Protein AF-A0A7Z9HRQ5-F1 (afdb_monomer)

Nearest PDB structures (foldseek):
  1v4v-assembly1_B  TM=6.391E-01  e=2.282E-03  Thermus thermophilus
  4neq-assembly1_A-2  TM=6.699E-01  e=4.584E-03  Methanocaldococcus jannaschii DSM 2661
  4nes-assembly1_A-2  TM=6.604E-01  e=3.339E-03  Methanocaldococcus jannaschii DSM 2661
  5wc8-assembly1_M  TM=5.030E-01  e=1.374E-03  Mannheimia haemolytica
  8gym-assembly1_t1  TM=5.873E-01  e=2.884E-02  Tetrahymena thermophila SB210

pLDDT: mean 85.56, std 15.31, range [28.72, 96.56]

Sequence (201 aa):
MAQSIGPINNPINIWLSSKILKKVNLITIREELSREFLSNIGIPKENVSLTVCPAFLLPPSLNTNNIYSKWNINTNTPLIGLAIREWVYPNESDSSKANNDFINMITIIVDKISADLDATIIIIPTIPSDINLGEIIIRKSTNQSRVKVIGSLNTPREVVGIYGQLNLLITTNFHPLVFATSQGCSFNNASSNRPKNHRIC

Secondary structure (D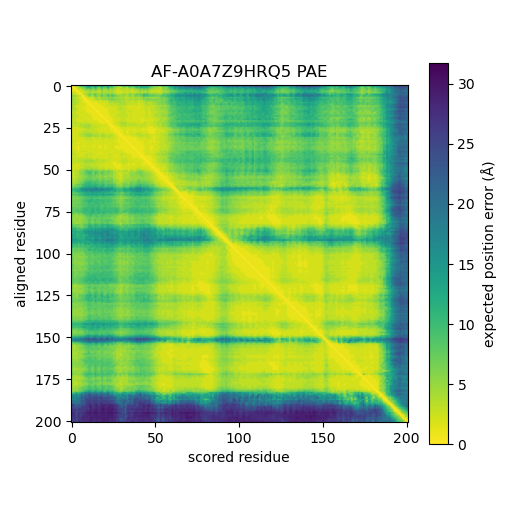SSP, 8-state):
--B-------HHHHHHHHHHHTT-S-EEESSHHHHHHHHHTT--GGGEEE---GGGGPPPPS--HHHHHHTT---SS-EEEEE--PPP-TT-S-HHHHHHHHHHHHHHHHHHHHHHT-PEEEE--SSTHHHHHHHHHHHH-S-TTTEEE--S---HHHHHHHHTT-SEEEESSHHHHHHHHHTT--EEE----S-------

Foldseek 3Di:
DADQDDDDDDPVVLQVCLVVQLPAQAHHHADPVSVVNCVVSPRDVNRYHHDHDCLLVQAADPDLPVQCVVFVADLVFAEEEEEEDQDQDPPDPCSPVVSVVVLVVVLVVVQCCCVVRVAAYEYEYPDQVSQVSQVSSLVVHPCNVRRTYGHDPDDSNSLLNSLLSHQEYEYQDDSSVSSVVSNVHHYDHPPDPDDDDDDDD

Solvent-accessible surface area (backbone atoms only — not comparable to full-atom values): 11548 Å² total; per-residue (Å²): 122,41,38,85,50,74,91,72,86,51,68,67,59,41,53,52,48,34,64,54,57,62,73,47,81,69,43,47,24,48,50,69,68,29,54,51,48,41,48,74,57,66,40,62,64,89,30,51,43,82,44,69,55,66,68,59,74,61,61,54,36,93,73,52,62,68,57,32,62,75,58,72,52,67,78,93,37,53,30,32,38,36,33,58,68,90,74,84,50,90,88,49,96,52,44,68,58,54,48,49,53,51,49,51,52,50,28,54,50,53,40,48,49,30,62,79,58,62,22,26,38,38,29,49,50,89,49,76,69,29,46,61,56,38,52,54,35,37,73,71,30,90,49,44,93,39,45,41,64,52,74,90,84,64,52,72,33,47,49,30,23,52,35,46,65,30,63,34,36,43,34,70,47,69,65,65,51,45,34,17,51,63,51,73,30,52,69,53,76,80,78,64,101,68,95,73,93,74,89,80,132

Mean predicted aligned error: 8.04 Å

Radius of gyration: 19.77 Å; Cα contacts (8 Å, |Δi|>4): 303; chains: 1; bounding box: 46×34×54 Å

Structure (mmCIF, N/CA/C/O backbone):
data_AF-A0A7Z9HRQ5-F1
#
_entry.id   AF-A0A7Z9HRQ5-F1
#
loop_
_atom_site.group_PDB
_atom_site.id
_atom_site.type_symbol
_atom_site.label_atom_id
_atom_site.label_alt_id
_atom_site.label_comp_id
_atom_site.label_asym_id
_atom_site.label_entity_id
_atom_site.label_seq_id
_atom_site.pdbx_PDB_ins_code
_atom_site.Cartn_x
_atom_site.Cartn_y
_atom_site.Cartn_z
_atom_site.occupancy
_atom_site.B_iso_or_equiv
_atom_site.auth_seq_id
_atom_site.auth_comp_id
_atom_site.auth_asym_id
_atom_site.auth_atom_id
_atom_site.pdbx_PDB_model_num
ATOM 1 N N . MET A 1 1 ? -18.629 1.528 8.494 1.00 70.56 1 MET A N 1
ATOM 2 C CA . MET A 1 1 ? -17.465 1.057 7.706 1.00 70.56 1 MET A CA 1
ATOM 3 C C . MET A 1 1 ? -16.490 0.407 8.663 1.00 70.56 1 MET A C 1
ATOM 5 O O . MET A 1 1 ? -16.325 0.932 9.757 1.00 70.56 1 MET A O 1
ATOM 9 N N . ALA A 1 2 ? -15.884 -0.714 8.276 1.00 83.88 2 ALA A N 1
ATOM 10 C CA . ALA A 1 2 ? -14.953 -1.450 9.127 1.00 83.88 2 ALA A CA 1
ATOM 11 C C . ALA A 1 2 ? -13.677 -0.636 9.382 1.00 83.88 2 ALA A C 1
ATOM 13 O O . ALA A 1 2 ? -13.036 -0.207 8.421 1.00 83.88 2 ALA A O 1
ATOM 14 N N . GLN A 1 3 ? -13.322 -0.418 10.647 1.00 85.12 3 GLN A N 1
ATOM 15 C CA . GLN A 1 3 ? -12.160 0.387 11.036 1.00 85.12 3 GLN A CA 1
ATOM 16 C C . GLN A 1 3 ? -11.120 -0.426 11.807 1.00 85.12 3 GLN A C 1
ATOM 18 O O . GLN A 1 3 ? -11.428 -1.471 12.384 1.00 85.12 3 GLN A O 1
ATOM 23 N N . SER A 1 4 ? -9.896 0.099 11.826 1.00 86.06 4 SER A N 1
ATOM 24 C CA . SER A 1 4 ? -8.898 -0.243 12.839 1.00 8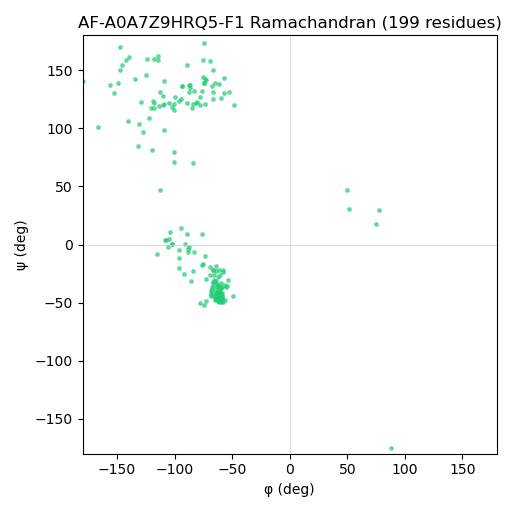6.06 4 SER A CA 1
ATOM 25 C C . SER A 1 4 ? -9.079 0.688 14.037 1.00 86.06 4 SER A C 1
ATOM 27 O O . SER A 1 4 ? -9.195 1.900 13.856 1.00 86.06 4 SER A O 1
ATOM 29 N N . ILE A 1 5 ? -9.134 0.144 15.250 1.00 88.62 5 ILE A N 1
ATOM 30 C CA . ILE A 1 5 ? -9.348 0.885 16.494 1.00 88.62 5 ILE A CA 1
ATOM 31 C C . ILE A 1 5 ? -8.265 0.495 17.499 1.00 88.62 5 ILE A C 1
ATOM 33 O O . ILE A 1 5 ? -8.143 -0.666 17.884 1.00 88.62 5 ILE A O 1
ATOM 37 N N . GLY A 1 6 ? -7.533 1.504 17.974 1.00 83.94 6 GLY A N 1
ATOM 38 C CA . GLY A 1 6 ? -6.458 1.343 18.948 1.00 83.94 6 GLY A CA 1
ATOM 39 C C . GLY A 1 6 ? -5.088 1.038 18.318 1.00 83.94 6 GLY A C 1
ATOM 40 O O . GLY A 1 6 ? -4.949 1.066 17.095 1.00 83.94 6 GLY A O 1
ATOM 41 N N . PRO A 1 7 ? -4.065 0.774 19.151 1.00 80.88 7 PRO A N 1
ATOM 42 C CA . PRO A 1 7 ? -4.103 0.862 20.610 1.00 80.88 7 PRO A CA 1
ATOM 43 C C . PRO A 1 7 ? -4.092 2.320 21.099 1.00 80.88 7 PRO A C 1
ATOM 45 O O . PRO A 1 7 ? -3.370 3.170 20.583 1.00 80.88 7 PRO A O 1
ATOM 48 N N . ILE A 1 8 ? -4.905 2.612 22.116 1.00 88.81 8 ILE A N 1
ATOM 49 C CA . ILE A 1 8 ? -4.853 3.875 22.863 1.00 88.81 8 ILE A CA 1
ATOM 50 C C . ILE A 1 8 ? -4.110 3.594 24.164 1.00 88.81 8 ILE A C 1
ATOM 52 O O . ILE A 1 8 ? -4.565 2.771 24.949 1.00 88.81 8 ILE A O 1
ATOM 56 N N . ASN A 1 9 ? -3.001 4.293 24.404 1.00 87.94 9 ASN A N 1
ATOM 57 C CA . ASN A 1 9 ? -2.148 4.031 25.571 1.00 87.94 9 ASN A CA 1
ATOM 58 C C . ASN A 1 9 ? -2.444 4.957 26.763 1.00 87.94 9 ASN A C 1
ATOM 60 O O . ASN A 1 9 ? -2.088 4.639 27.892 1.00 87.94 9 ASN A O 1
ATOM 64 N N . ASN A 1 10 ? -3.086 6.109 26.536 1.00 93.19 10 ASN A N 1
ATOM 65 C CA . ASN A 1 10 ? -3.380 7.068 27.603 1.00 93.19 10 ASN A CA 1
ATOM 66 C C . ASN A 1 10 ? -4.648 6.646 28.382 1.00 93.19 10 ASN A C 1
ATOM 68 O O . ASN A 1 10 ? -5.719 6.574 27.768 1.00 93.19 10 ASN A O 1
ATOM 72 N N . PRO A 1 11 ? -4.577 6.439 29.714 1.00 92.25 11 PRO A N 1
ATOM 73 C CA . PRO A 1 11 ? -5.715 6.009 30.531 1.00 92.25 11 PRO A CA 1
ATOM 74 C C . PRO A 1 11 ? -6.955 6.908 30.434 1.00 92.25 11 PRO A C 1
ATOM 76 O O . PRO A 1 11 ? -8.079 6.408 30.420 1.00 92.25 11 PRO A O 1
ATOM 79 N N . ILE A 1 12 ? -6.771 8.227 30.313 1.00 95.50 12 ILE A N 1
ATOM 80 C CA . ILE A 1 12 ? -7.879 9.188 30.178 1.00 95.50 12 ILE A CA 1
ATOM 81 C C . ILE A 1 12 ? -8.602 8.962 28.848 1.00 95.50 12 ILE A C 1
ATOM 83 O O . ILE A 1 12 ? -9.832 8.891 28.799 1.00 95.50 12 ILE A O 1
ATOM 87 N N . ASN A 1 13 ? -7.837 8.778 27.771 1.00 94.12 13 ASN A N 1
ATOM 88 C CA . ASN A 1 13 ? -8.389 8.523 26.445 1.00 94.12 13 ASN A CA 1
ATOM 89 C C . ASN A 1 13 ? -9.083 7.160 26.387 1.00 94.12 13 ASN A C 1
ATOM 91 O O . ASN A 1 13 ? -10.123 7.043 25.742 1.00 94.12 13 ASN A O 1
ATOM 95 N N . ILE A 1 14 ? -8.554 6.147 27.081 1.00 94.12 14 ILE A N 1
ATOM 96 C CA . ILE A 1 14 ? -9.204 4.837 27.220 1.00 94.12 14 ILE A CA 1
ATOM 97 C C . ILE A 1 14 ? -10.557 4.990 27.918 1.00 94.12 14 ILE A C 1
ATOM 99 O O . ILE A 1 14 ? -11.568 4.498 27.413 1.00 94.12 14 ILE A O 1
ATOM 103 N N . TRP A 1 15 ? -10.599 5.701 29.047 1.00 94.50 15 TRP A N 1
ATOM 104 C CA . TRP A 1 15 ? -11.832 5.913 29.801 1.00 94.50 15 TRP A CA 1
ATOM 105 C C . TRP A 1 15 ? -12.889 6.653 28.974 1.00 94.50 15 TRP A C 1
ATOM 107 O O . TRP A 1 15 ? -14.038 6.208 28.897 1.00 94.50 15 TRP A O 1
ATOM 117 N N . LEU A 1 16 ? -12.496 7.741 28.304 1.00 94.62 16 LEU A N 1
ATOM 118 C CA . LEU A 1 16 ? -13.395 8.527 27.461 1.00 94.62 16 LEU A CA 1
ATOM 119 C C . LEU A 1 16 ? -13.901 7.706 26.267 1.00 94.62 16 LEU A C 1
ATOM 121 O O . LEU A 1 16 ? -15.105 7.668 26.009 1.00 94.62 16 LEU A O 1
ATOM 125 N N . SER A 1 17 ? -12.999 6.990 25.588 1.00 93.12 17 SER A N 1
ATOM 126 C CA . SER A 1 17 ? -13.349 6.117 24.463 1.00 93.12 17 SER A CA 1
ATOM 127 C C . SER A 1 17 ? -14.317 5.022 24.901 1.00 93.12 17 SER A C 1
ATOM 129 O O . SER A 1 17 ? -15.347 4.837 24.263 1.00 93.12 17 SER A O 1
ATOM 131 N N . SER A 1 18 ? -14.057 4.353 26.030 1.00 94.12 18 SER A N 1
ATOM 132 C CA . SER A 1 18 ? -14.950 3.327 26.588 1.00 94.12 18 SER A CA 1
ATOM 133 C C . SER A 1 18 ? -16.346 3.888 26.880 1.00 94.12 18 SER A C 1
ATOM 135 O O . SER A 1 18 ? -17.349 3.295 26.484 1.00 94.12 18 SER A O 1
ATOM 137 N N . LYS A 1 19 ? -16.435 5.067 27.514 1.00 94.94 19 LYS A N 1
ATOM 138 C CA . LYS A 1 19 ? -17.714 5.729 27.827 1.00 94.94 19 LYS A CA 1
ATOM 139 C C . LYS A 1 19 ? -18.542 6.065 26.588 1.00 94.94 19 LYS A C 1
ATOM 141 O O . LYS A 1 19 ? -19.767 5.963 26.650 1.00 94.94 19 LYS A O 1
ATOM 146 N N . ILE A 1 20 ? -17.900 6.493 25.503 1.00 93.50 20 ILE A N 1
ATOM 147 C CA . ILE A 1 20 ? -18.582 6.854 24.254 1.00 93.50 20 ILE A CA 1
ATOM 148 C C . ILE A 1 20 ? -18.965 5.592 23.479 1.00 93.50 20 ILE A C 1
ATOM 150 O O . ILE A 1 20 ? -20.128 5.425 23.120 1.00 93.50 20 ILE A O 1
ATOM 154 N N . LEU A 1 21 ? -18.019 4.675 23.274 1.00 93.44 21 LEU A N 1
ATOM 155 C CA . LEU A 1 21 ? -18.213 3.471 22.462 1.00 93.44 21 LEU A CA 1
ATOM 156 C C . LEU A 1 21 ? -19.265 2.521 23.052 1.00 93.44 21 LEU A C 1
ATOM 158 O O . LEU A 1 21 ? -20.009 1.906 22.297 1.00 93.44 21 LEU A O 1
ATOM 162 N N . LYS A 1 22 ? -19.415 2.464 24.383 1.00 94.50 22 LYS A N 1
ATOM 163 C CA . LYS A 1 22 ? -20.490 1.697 25.046 1.00 94.50 22 LYS A CA 1
ATOM 164 C C . LYS A 1 22 ? -21.904 2.165 24.692 1.00 94.50 22 LYS A C 1
ATOM 166 O O . LYS A 1 22 ? -22.845 1.403 24.868 1.00 94.50 22 LYS A O 1
ATOM 171 N N . LYS A 1 23 ? -22.069 3.406 24.226 1.00 93.62 23 LYS A N 1
ATOM 172 C CA . LYS A 1 23 ? -23.373 3.962 23.829 1.00 93.62 23 LYS A CA 1
ATOM 173 C C . LYS A 1 23 ? -23.719 3.691 22.366 1.00 93.62 23 LYS A C 1
ATOM 175 O O . LYS A 1 23 ? -24.811 4.039 21.933 1.00 93.62 23 LYS A O 1
ATOM 180 N N . VAL A 1 24 ? -22.790 3.129 21.596 1.00 92.44 24 VAL A N 1
ATOM 181 C CA . VAL A 1 24 ? -22.972 2.867 20.169 1.00 92.44 24 VAL A CA 1
ATOM 182 C C . VAL A 1 24 ? -23.642 1.508 19.984 1.00 92.44 24 VAL A C 1
ATOM 184 O O . VAL A 1 24 ? -23.239 0.528 20.606 1.00 92.44 24 VAL A O 1
ATOM 187 N N . ASN A 1 25 ? -24.646 1.444 19.106 1.00 93.38 25 ASN A N 1
ATOM 188 C CA . ASN A 1 25 ? -25.393 0.213 18.828 1.00 93.38 25 ASN A CA 1
ATOM 189 C C . ASN A 1 25 ? -24.593 -0.819 18.021 1.00 93.38 25 ASN A C 1
ATOM 191 O O . ASN A 1 25 ? -24.844 -2.012 18.139 1.00 93.38 25 ASN A O 1
ATOM 195 N N . LEU A 1 26 ? -23.662 -0.367 17.176 1.00 94.12 26 LEU A N 1
ATOM 196 C CA . LEU A 1 26 ? -22.852 -1.235 16.328 1.00 94.12 26 LEU A CA 1
ATOM 197 C C . LEU A 1 26 ? -21.501 -0.593 16.003 1.00 94.12 26 LEU A C 1
ATOM 199 O O . LEU A 1 26 ? -21.424 0.534 15.515 1.00 94.12 26 LEU A O 1
ATOM 203 N N . ILE A 1 27 ? -20.437 -1.357 16.205 1.00 94.62 27 ILE A N 1
ATOM 204 C CA . ILE A 1 27 ? -19.057 -1.025 15.880 1.00 94.62 27 ILE A CA 1
ATOM 205 C C . ILE A 1 27 ? -18.558 -2.089 14.905 1.00 94.62 27 ILE A C 1
ATOM 207 O O . ILE A 1 27 ? -18.489 -3.271 15.231 1.00 94.62 27 ILE A O 1
ATOM 211 N N . THR A 1 28 ? -18.197 -1.677 13.693 1.00 94.44 28 THR A N 1
ATOM 212 C CA . THR A 1 28 ? -17.622 -2.581 12.687 1.00 94.44 28 THR A CA 1
ATOM 213 C C . THR A 1 28 ? -16.105 -2.436 12.646 1.00 94.44 28 THR A C 1
ATOM 215 O O . THR A 1 28 ? -15.608 -1.326 12.440 1.00 94.44 28 THR A O 1
ATOM 218 N N . ILE A 1 29 ? -15.375 -3.543 12.772 1.00 93.75 29 ILE A N 1
ATOM 219 C CA . ILE A 1 29 ? -13.903 -3.600 12.759 1.00 93.75 29 ILE A CA 1
ATOM 220 C C . ILE A 1 29 ? -13.390 -4.557 11.682 1.00 93.75 29 ILE A C 1
ATOM 222 O O . ILE A 1 29 ? -14.141 -5.422 11.233 1.00 93.75 29 ILE A O 1
ATOM 226 N N . ARG A 1 30 ? -12.126 -4.399 11.267 1.00 90.38 30 ARG A N 1
ATOM 227 C CA . ARG A 1 30 ? -11.531 -5.188 10.167 1.00 90.38 30 ARG A CA 1
ATOM 228 C C . ARG A 1 30 ? -10.383 -6.121 10.543 1.00 90.38 30 ARG A C 1
ATOM 230 O O . ARG A 1 30 ? -9.962 -6.914 9.709 1.00 90.38 30 ARG A O 1
ATOM 237 N N . GLU A 1 31 ? -9.885 -6.046 11.775 1.00 88.31 31 GLU A N 1
ATOM 238 C CA . GLU A 1 31 ? -8.885 -6.990 12.268 1.00 88.31 31 GLU A CA 1
ATOM 239 C C . GLU A 1 31 ? -9.099 -7.371 13.733 1.00 88.31 31 GLU A C 1
ATOM 241 O O . GLU A 1 31 ? -9.722 -6.651 14.515 1.00 88.31 31 GLU A O 1
ATOM 246 N N . GLU A 1 32 ? -8.532 -8.517 14.097 1.00 90.12 32 GLU A N 1
ATOM 247 C CA . GLU A 1 32 ? -8.667 -9.135 15.413 1.00 90.12 32 GLU A CA 1
ATOM 248 C C . GLU A 1 32 ? -8.081 -8.278 16.545 1.00 90.12 32 GLU A C 1
ATOM 250 O O . GLU A 1 32 ? -8.660 -8.193 17.623 1.00 90.12 32 GLU A O 1
ATOM 255 N N . LEU A 1 33 ? -6.988 -7.559 16.278 1.00 90.69 33 LEU A N 1
ATOM 256 C CA . LEU A 1 33 ? -6.347 -6.672 17.257 1.00 90.69 33 LEU A CA 1
ATOM 257 C C . LEU A 1 33 ? -7.293 -5.566 17.744 1.00 90.69 33 LEU A C 1
ATOM 259 O O . LEU A 1 33 ? -7.310 -5.230 18.926 1.00 90.69 33 LEU A O 1
ATOM 263 N N . SER A 1 34 ? -8.128 -5.039 16.846 1.00 92.56 34 SER A N 1
ATOM 264 C CA . SER A 1 34 ? -9.158 -4.065 17.209 1.00 92.56 34 SER A CA 1
ATOM 265 C C . SER A 1 34 ? -10.232 -4.690 18.104 1.00 92.56 34 SER A C 1
ATOM 267 O O . SER A 1 34 ? -10.722 -4.042 19.027 1.00 92.56 34 SER A O 1
ATOM 269 N N . ARG A 1 35 ? -10.584 -5.963 17.870 1.00 93.56 35 ARG A N 1
ATOM 270 C CA . ARG A 1 35 ? -11.542 -6.709 18.703 1.00 93.56 35 ARG A CA 1
ATOM 271 C C . ARG A 1 35 ? -11.000 -6.893 20.113 1.00 93.56 35 ARG A C 1
ATOM 273 O O . ARG A 1 35 ? -11.713 -6.642 21.081 1.00 93.56 35 ARG A O 1
ATOM 280 N N . GLU A 1 36 ? -9.740 -7.301 20.210 1.00 93.12 36 GLU A N 1
ATOM 281 C CA . GLU A 1 36 ? -9.034 -7.478 21.473 1.00 93.12 36 GLU A CA 1
ATOM 282 C C . GLU A 1 36 ? -8.958 -6.158 22.250 1.00 93.12 36 GLU A C 1
ATOM 284 O O . GLU A 1 36 ? -9.350 -6.102 23.414 1.00 93.12 36 GLU A O 1
ATOM 289 N N . PHE A 1 37 ? -8.563 -5.066 21.589 1.00 94.50 37 PHE A N 1
ATOM 290 C CA . PHE A 1 37 ? -8.524 -3.742 22.208 1.00 94.50 37 PHE A CA 1
ATOM 291 C C . PHE A 1 37 ? -9.901 -3.299 22.734 1.00 94.50 37 PHE A C 1
ATOM 293 O O . PHE A 1 37 ? -10.011 -2.866 23.882 1.00 94.50 37 PHE A O 1
ATOM 300 N N . LEU A 1 38 ? -10.965 -3.447 21.937 1.00 94.75 38 LEU A N 1
ATOM 301 C CA . LEU A 1 38 ? -12.331 -3.107 22.356 1.00 94.75 38 LEU A CA 1
ATOM 302 C C . LEU A 1 38 ? -12.801 -3.964 23.542 1.00 94.75 38 LEU A C 1
ATOM 304 O O . LEU A 1 38 ? -13.417 -3.441 24.473 1.00 94.75 38 LEU A O 1
ATOM 308 N N . SER A 1 39 ? -12.465 -5.256 23.544 1.00 94.00 39 SER A N 1
ATOM 309 C CA . SER A 1 39 ? -12.733 -6.151 24.672 1.00 94.00 39 SER A CA 1
ATOM 310 C C . SER A 1 39 ? -12.010 -5.678 25.939 1.00 94.00 39 SER A C 1
ATOM 312 O O . SER A 1 39 ? -12.620 -5.617 27.006 1.00 94.00 39 SER A O 1
ATOM 314 N N . ASN A 1 40 ? -10.743 -5.272 25.825 1.00 93.56 40 ASN A N 1
ATOM 315 C CA . ASN A 1 40 ? -9.925 -4.815 26.954 1.00 93.56 40 ASN A CA 1
ATOM 316 C C . ASN A 1 40 ? -10.441 -3.513 27.585 1.00 93.56 40 ASN A C 1
ATOM 318 O O . ASN A 1 40 ? -10.316 -3.325 28.793 1.00 93.56 40 ASN A O 1
ATOM 322 N N . ILE A 1 41 ? -11.071 -2.629 26.805 1.00 94.06 41 ILE A N 1
ATOM 323 C CA . ILE A 1 41 ? -11.704 -1.404 27.330 1.00 94.06 41 ILE A CA 1
ATOM 324 C C . ILE A 1 41 ? -13.177 -1.621 27.742 1.00 94.06 41 ILE A C 1
ATOM 326 O O . ILE A 1 41 ? -13.891 -0.662 28.065 1.00 94.06 41 ILE A O 1
ATOM 330 N N . GLY A 1 42 ? -13.638 -2.876 27.752 1.00 94.06 42 GLY A N 1
ATOM 331 C CA . GLY A 1 42 ? -14.945 -3.301 28.250 1.00 94.06 42 GLY A CA 1
ATOM 332 C C . GLY A 1 42 ? -16.115 -3.012 27.312 1.00 94.06 42 GLY A C 1
ATOM 333 O O . GLY A 1 42 ? -17.213 -2.743 27.801 1.00 94.06 42 GLY A O 1
ATOM 334 N N . ILE A 1 43 ? -15.898 -2.996 25.993 1.00 95.75 43 ILE A N 1
ATOM 335 C CA . ILE A 1 43 ? -16.995 -2.897 25.021 1.00 95.75 43 ILE A CA 1
ATOM 336 C C . ILE A 1 43 ? -17.697 -4.259 24.901 1.00 95.75 43 ILE A C 1
ATOM 338 O O . ILE A 1 43 ? -17.009 -5.271 24.741 1.00 95.75 43 ILE A O 1
ATOM 342 N N . PRO A 1 44 ? -19.043 -4.311 24.959 1.00 92.56 44 PRO A N 1
ATOM 343 C CA . PRO A 1 44 ? -19.786 -5.557 24.799 1.00 92.56 44 PRO A CA 1
ATOM 344 C C . PRO A 1 44 ? -19.553 -6.189 23.422 1.00 92.56 44 PRO A C 1
ATOM 346 O O . PRO A 1 44 ? -19.527 -5.488 22.408 1.00 92.56 44 PRO A O 1
ATOM 349 N N . LYS A 1 45 ? -19.387 -7.516 23.375 1.00 91.62 45 LYS A N 1
ATOM 350 C CA . LYS A 1 45 ? -19.059 -8.244 22.135 1.00 91.62 45 LYS A CA 1
ATOM 351 C C . LYS A 1 45 ? -20.197 -8.184 21.119 1.00 91.62 45 LYS A C 1
ATOM 353 O O . LYS A 1 45 ? -19.938 -8.129 19.926 1.00 91.62 45 LYS A O 1
ATOM 358 N N . GLU A 1 46 ? -21.435 -8.155 21.593 1.00 92.81 46 GLU A N 1
ATOM 359 C CA . GLU A 1 46 ? -22.655 -8.024 20.799 1.00 92.81 46 GLU A CA 1
ATOM 360 C C . GLU A 1 46 ? -22.711 -6.719 19.991 1.00 92.81 46 GLU A C 1
ATOM 362 O O . GLU A 1 46 ? -23.304 -6.689 18.915 1.00 92.81 46 GLU A O 1
ATOM 367 N N . ASN A 1 47 ? -22.026 -5.668 20.452 1.00 93.44 47 ASN A N 1
ATOM 368 C CA . ASN A 1 47 ? -21.947 -4.393 19.744 1.00 93.44 47 ASN A CA 1
ATOM 369 C C . ASN A 1 47 ? -20.788 -4.364 18.736 1.00 93.44 47 ASN A C 1
ATOM 371 O O . ASN A 1 47 ? -20.609 -3.353 18.062 1.00 93.44 47 ASN A O 1
ATOM 375 N N . VAL A 1 48 ? -19.972 -5.421 18.633 1.00 94.50 48 VAL A N 1
ATOM 376 C CA . VAL A 1 48 ? -18.763 -5.451 17.800 1.00 94.50 48 VAL A CA 1
ATOM 377 C C . VAL A 1 48 ? -18.880 -6.523 16.722 1.00 94.50 48 VAL A C 1
ATOM 379 O O . VAL A 1 48 ? -18.901 -7.718 17.001 1.00 94.50 48 VAL A O 1
ATOM 382 N N . SER A 1 49 ? -18.863 -6.096 15.461 1.00 94.75 49 SER A N 1
ATOM 383 C CA . SER A 1 49 ? -18.850 -6.990 14.304 1.00 94.75 49 SER A CA 1
ATOM 384 C C . SER A 1 49 ? -17.496 -6.939 13.606 1.00 94.75 49 SER A C 1
ATOM 386 O O . SER A 1 49 ? -17.084 -5.891 13.102 1.00 94.75 49 SER A O 1
ATOM 388 N N . LEU A 1 50 ? -16.830 -8.090 13.512 1.00 91.62 50 LEU A N 1
ATOM 389 C CA . LEU A 1 50 ? -15.676 -8.267 12.634 1.00 91.62 50 LEU A CA 1
ATOM 390 C C . LEU A 1 50 ? -16.170 -8.461 11.198 1.00 91.62 50 LEU A C 1
ATOM 392 O O . LEU A 1 50 ? -17.039 -9.291 10.943 1.00 91.62 50 LEU A O 1
ATOM 396 N N . THR A 1 51 ? -15.660 -7.667 10.268 1.00 91.19 51 THR A N 1
ATOM 397 C CA . THR A 1 51 ? -16.043 -7.713 8.855 1.00 91.19 51 THR A CA 1
ATOM 398 C C . THR A 1 51 ? -14.850 -7.356 7.971 1.00 91.19 51 THR A C 1
ATOM 400 O O . THR A 1 51 ? -13.808 -6.924 8.456 1.00 91.19 51 THR A O 1
ATOM 403 N N . VAL A 1 52 ? -14.975 -7.548 6.662 1.00 86.19 52 VAL A N 1
ATOM 404 C CA . VAL A 1 52 ? -13.902 -7.238 5.712 1.00 86.19 52 VAL A CA 1
ATOM 405 C C . VAL A 1 52 ? -13.773 -5.731 5.480 1.00 86.19 52 VAL A C 1
ATOM 407 O O . VAL A 1 52 ? -14.706 -4.951 5.690 1.00 86.19 52 VAL A O 1
ATOM 410 N N . CYS A 1 53 ? -12.600 -5.299 5.014 1.00 85.19 53 CYS A N 1
ATOM 411 C CA . CYS A 1 53 ? -12.396 -3.917 4.593 1.00 85.19 53 CYS A CA 1
ATOM 412 C C . CYS A 1 53 ? -13.368 -3.561 3.442 1.00 85.19 53 CYS A C 1
ATOM 414 O O . CYS A 1 53 ? -13.337 -4.234 2.413 1.00 85.19 53 CYS A O 1
ATOM 416 N N . PRO A 1 54 ? -14.179 -2.487 3.534 1.00 85.50 54 PRO A N 1
ATOM 417 C CA . PRO A 1 54 ? -15.102 -2.098 2.460 1.00 85.50 54 PRO A CA 1
ATOM 418 C C . PRO A 1 54 ? -14.415 -1.828 1.116 1.00 85.50 54 PRO A C 1
ATOM 420 O O . PRO A 1 54 ? -15.052 -1.916 0.071 1.00 85.50 54 PRO A O 1
ATOM 423 N N . ALA A 1 55 ? -13.111 -1.533 1.134 1.00 86.25 55 ALA A N 1
ATOM 424 C CA . ALA A 1 55 ? -12.293 -1.369 -0.062 1.00 86.25 55 ALA A CA 1
ATOM 425 C C . ALA A 1 55 ? -12.277 -2.611 -0.975 1.00 86.25 55 ALA A C 1
ATOM 427 O O . ALA A 1 55 ? -12.066 -2.455 -2.174 1.00 86.25 55 ALA A O 1
ATOM 428 N N . PHE A 1 56 ? -12.556 -3.813 -0.450 1.00 86.19 56 PHE A N 1
ATOM 429 C CA . PHE A 1 56 ? -12.717 -5.025 -1.265 1.00 86.19 56 PHE A CA 1
ATOM 430 C C . PHE A 1 56 ? -13.912 -4.952 -2.228 1.00 86.19 56 PHE A C 1
ATOM 432 O O . PHE A 1 56 ? -13.919 -5.654 -3.231 1.00 86.19 56 PHE A O 1
ATOM 439 N N . LEU A 1 57 ? -14.907 -4.104 -1.945 1.00 88.38 57 LEU A N 1
ATOM 440 C CA . LEU A 1 57 ? -16.113 -3.952 -2.764 1.00 88.38 57 LEU A CA 1
ATOM 441 C C . LEU A 1 57 ? -15.974 -2.871 -3.847 1.00 88.38 57 LEU A C 1
ATOM 443 O O . LEU A 1 57 ? -16.937 -2.597 -4.563 1.00 88.38 57 LEU A O 1
ATOM 447 N N . LEU A 1 58 ? -14.818 -2.208 -3.949 1.00 88.50 58 LEU A N 1
ATOM 448 C CA . LEU A 1 58 ? -14.615 -1.163 -4.948 1.00 88.50 58 LEU A CA 1
ATOM 449 C C . LEU A 1 58 ? -14.446 -1.782 -6.341 1.00 88.50 58 LEU A C 1
ATOM 451 O O . LEU A 1 58 ? -13.507 -2.553 -6.543 1.00 88.50 58 LEU A O 1
ATOM 455 N N . PRO A 1 59 ? -15.305 -1.430 -7.316 1.00 88.12 59 PRO A N 1
ATOM 456 C CA . PRO A 1 59 ? -15.157 -1.940 -8.668 1.00 88.12 59 PRO A CA 1
ATOM 457 C C . PRO A 1 59 ? -13.963 -1.268 -9.367 1.00 88.12 59 PRO A C 1
ATOM 459 O O . PRO A 1 59 ? -13.775 -0.052 -9.208 1.00 88.12 59 PRO A O 1
ATOM 462 N N . PRO A 1 60 ? -13.185 -2.013 -10.170 1.00 89.38 60 PRO A N 1
ATOM 463 C CA . PRO A 1 60 ? -12.152 -1.424 -11.010 1.00 89.38 60 PRO A CA 1
ATOM 464 C C . PRO A 1 60 ? -12.774 -0.542 -12.097 1.00 89.38 60 PRO A C 1
ATOM 466 O O . PRO A 1 60 ? -13.878 -0.794 -12.586 1.00 89.38 60 PRO A O 1
ATOM 469 N N . SER A 1 61 ? -12.041 0.485 -12.522 1.00 87.25 61 SER A N 1
ATOM 470 C CA . SER A 1 61 ? -12.286 1.099 -13.826 1.00 87.25 61 SER A CA 1
ATOM 471 C C . SER A 1 61 ? -11.936 0.094 -14.921 1.00 87.25 61 SER A C 1
ATOM 473 O O . SER A 1 61 ? -10.851 -0.483 -14.901 1.00 87.25 61 SER A O 1
ATOM 475 N N . LEU A 1 62 ? -12.835 -0.086 -15.891 1.00 76.44 62 LEU A N 1
ATOM 476 C CA . LEU A 1 62 ? -12.626 -0.991 -17.027 1.00 76.44 62 LEU A CA 1
ATOM 477 C C . LEU A 1 62 ? -11.664 -0.423 -18.081 1.00 76.44 62 LEU A C 1
ATOM 479 O O . LEU A 1 62 ? -11.185 -1.168 -18.928 1.00 76.44 62 LEU A O 1
ATOM 483 N N . ASN A 1 63 ? -11.394 0.886 -18.057 1.00 80.75 63 ASN A N 1
ATOM 484 C CA . ASN A 1 63 ? -10.519 1.535 -19.027 1.00 80.75 63 ASN A CA 1
ATOM 485 C C . ASN A 1 63 ? -9.436 2.352 -18.315 1.00 80.75 63 ASN A C 1
ATOM 487 O O . ASN A 1 63 ? -9.657 3.494 -17.911 1.00 80.75 63 ASN A O 1
ATOM 491 N N . THR A 1 64 ? -8.256 1.752 -18.172 1.00 82.25 64 THR A N 1
ATOM 492 C CA . THR A 1 64 ? -7.043 2.390 -17.639 1.00 82.25 64 THR A CA 1
ATOM 493 C C . THR A 1 64 ? -6.115 2.911 -18.741 1.00 82.25 64 THR A C 1
ATOM 495 O O . THR A 1 64 ? -5.153 3.618 -18.442 1.00 82.25 64 THR A O 1
ATOM 498 N N . ASN A 1 65 ? -6.424 2.664 -20.020 1.00 84.62 65 ASN A N 1
ATOM 499 C CA . ASN A 1 65 ? -5.568 3.040 -21.153 1.00 84.62 65 ASN A CA 1
ATOM 500 C C . ASN A 1 65 ? -5.342 4.551 -21.244 1.00 84.62 65 ASN A C 1
ATOM 502 O O . ASN A 1 65 ? -4.239 4.994 -21.567 1.00 84.62 65 ASN A O 1
ATOM 506 N N . ASN A 1 66 ? -6.355 5.351 -20.900 1.00 86.44 66 ASN A N 1
ATOM 507 C CA . ASN A 1 66 ? -6.225 6.808 -20.846 1.00 86.44 66 ASN A CA 1
ATOM 508 C C . ASN A 1 66 ? -5.186 7.248 -19.804 1.00 86.44 66 ASN A C 1
ATOM 510 O O . ASN A 1 66 ? -4.455 8.209 -20.031 1.00 86.44 66 ASN A O 1
ATOM 514 N N . ILE A 1 67 ? -5.086 6.532 -18.681 1.00 88.31 67 ILE A N 1
ATOM 515 C CA . ILE A 1 67 ? -4.124 6.822 -17.614 1.00 88.31 67 ILE A CA 1
ATOM 516 C C . ILE A 1 67 ? -2.721 6.442 -18.076 1.00 88.31 67 ILE A C 1
ATOM 518 O O . ILE A 1 67 ? -1.803 7.253 -17.968 1.00 88.31 67 ILE A O 1
ATOM 522 N N . TYR A 1 68 ? -2.555 5.242 -18.634 1.00 90.62 68 TYR A N 1
ATOM 523 C CA . TYR A 1 68 ? -1.254 4.794 -19.128 1.00 90.62 68 TYR A CA 1
ATOM 524 C C . TYR A 1 68 ? -0.728 5.688 -20.248 1.00 90.62 68 TYR A C 1
ATOM 526 O O . TYR A 1 68 ? 0.430 6.095 -20.206 1.00 90.62 68 TYR A O 1
ATOM 534 N N . SER A 1 69 ? -1.599 6.093 -21.174 1.00 90.25 69 SER A N 1
ATOM 535 C CA . SER A 1 69 ? -1.253 7.041 -22.237 1.00 90.25 69 SER A CA 1
ATOM 536 C C . SER A 1 69 ? -0.876 8.410 -21.669 1.00 90.25 69 SER A C 1
ATOM 538 O O . SER A 1 69 ? 0.146 8.973 -22.045 1.00 90.25 69 SER A O 1
ATOM 540 N N . LYS A 1 70 ? -1.650 8.931 -20.704 1.00 90.56 70 LYS A N 1
ATOM 541 C CA . LYS A 1 70 ? -1.381 10.224 -20.050 1.00 90.56 70 LYS A CA 1
ATOM 542 C C . LYS A 1 70 ? -0.013 10.272 -19.366 1.00 90.56 70 LYS A C 1
ATOM 544 O O . LYS A 1 70 ? 0.621 11.322 -19.359 1.00 90.56 70 LYS A O 1
ATOM 549 N N . TRP A 1 71 ? 0.425 9.159 -18.781 1.00 90.44 71 TRP A N 1
ATOM 550 C CA . TRP A 1 71 ? 1.680 9.073 -18.027 1.00 90.44 71 TRP A CA 1
ATOM 551 C C . TRP A 1 71 ? 2.813 8.372 -18.791 1.00 90.44 71 TRP A C 1
ATOM 553 O O . TRP A 1 71 ? 3.857 8.091 -18.201 1.00 90.44 71 TRP A O 1
ATOM 563 N N . ASN A 1 72 ? 2.640 8.115 -20.095 1.00 91.38 72 ASN A N 1
ATOM 564 C CA . ASN A 1 72 ? 3.608 7.415 -20.950 1.00 91.38 72 ASN A CA 1
ATOM 565 C C . ASN A 1 72 ? 4.097 6.088 -20.338 1.00 91.38 72 ASN A C 1
ATOM 567 O O . ASN A 1 72 ? 5.299 5.813 -20.276 1.00 91.38 72 ASN A O 1
ATOM 571 N N . ILE A 1 73 ? 3.156 5.286 -19.838 1.00 92.62 73 ILE A N 1
ATOM 572 C CA . ILE A 1 73 ? 3.415 3.969 -19.256 1.00 92.62 73 ILE A CA 1
ATOM 573 C C . ILE A 1 73 ? 3.355 2.930 -20.371 1.00 92.62 73 ILE A C 1
ATOM 575 O O . ILE A 1 73 ? 2.335 2.791 -21.043 1.00 92.62 73 ILE A O 1
ATOM 579 N N . ASN A 1 74 ? 4.450 2.193 -20.549 1.00 90.31 74 ASN A N 1
ATOM 580 C CA . ASN A 1 74 ? 4.484 1.048 -21.446 1.00 90.31 74 ASN A CA 1
ATOM 581 C C . ASN A 1 74 ? 3.807 -0.152 -20.771 1.00 90.31 74 ASN A C 1
ATOM 583 O O . ASN A 1 74 ? 4.243 -0.588 -19.709 1.00 90.31 74 ASN A O 1
ATOM 587 N N . THR A 1 75 ? 2.749 -0.671 -21.388 1.00 89.81 75 THR A N 1
ATOM 588 C CA . THR A 1 75 ? 1.999 -1.844 -20.910 1.00 89.81 75 THR A CA 1
ATOM 589 C C . THR A 1 75 ? 2.282 -3.109 -21.724 1.00 89.81 75 THR A C 1
ATOM 591 O O . THR A 1 75 ? 1.656 -4.135 -21.484 1.00 89.81 75 THR A O 1
ATOM 594 N N . ASN A 1 76 ? 3.216 -3.058 -22.683 1.00 91.94 76 ASN A N 1
ATOM 595 C CA . ASN A 1 76 ? 3.631 -4.223 -23.479 1.00 91.94 76 ASN A CA 1
ATOM 596 C C . ASN A 1 76 ? 4.692 -5.087 -22.773 1.00 91.94 76 ASN A C 1
ATOM 598 O O . ASN A 1 76 ? 5.074 -6.140 -23.276 1.00 91.94 76 ASN A O 1
ATOM 602 N N . THR A 1 77 ? 5.189 -4.624 -21.631 1.00 93.25 77 THR A N 1
ATOM 603 C CA . THR A 1 77 ? 6.145 -5.301 -20.751 1.00 93.25 77 THR A CA 1
ATOM 604 C C . THR A 1 77 ? 5.465 -5.630 -19.421 1.00 93.25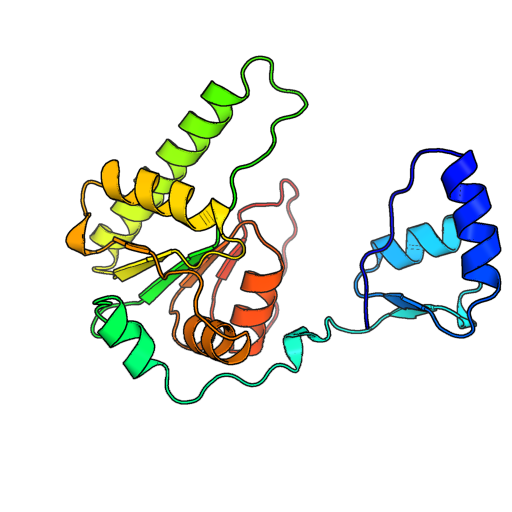 77 THR A C 1
ATOM 606 O O . THR A 1 77 ? 4.436 -5.026 -19.102 1.00 93.25 77 THR A O 1
ATOM 609 N N . PRO A 1 78 ? 6.017 -6.552 -18.609 1.00 94.88 78 PRO A N 1
ATOM 610 C CA . PRO A 1 78 ? 5.484 -6.811 -17.277 1.00 94.88 78 PRO A CA 1
ATOM 611 C C . PRO A 1 78 ? 5.367 -5.516 -16.465 1.00 94.88 78 PRO A C 1
ATOM 613 O O . PRO A 1 78 ? 6.316 -4.732 -16.395 1.00 94.88 78 PRO A O 1
ATOM 616 N N . LEU A 1 79 ? 4.205 -5.289 -15.855 1.00 95.00 79 LEU A N 1
ATOM 617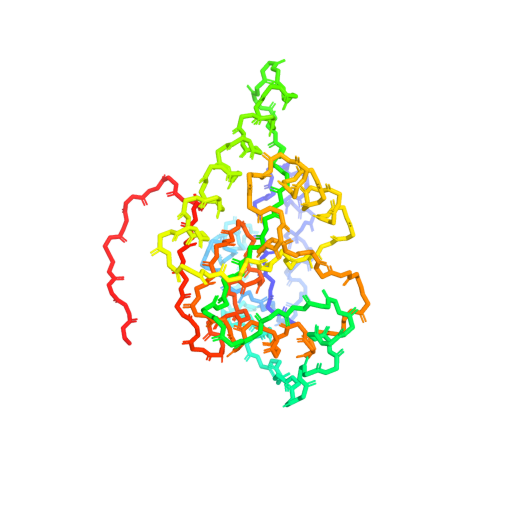 C CA . LEU A 1 79 ? 3.894 -4.076 -15.112 1.00 95.00 79 LEU A CA 1
ATOM 618 C C . LEU A 1 79 ? 4.005 -4.338 -13.610 1.00 95.00 79 LEU A C 1
ATOM 620 O O . LEU A 1 79 ? 3.281 -5.163 -13.050 1.00 95.00 79 LEU A O 1
ATOM 624 N N . ILE A 1 80 ? 4.907 -3.627 -12.941 1.00 95.81 80 ILE A N 1
ATOM 625 C CA . ILE A 1 80 ? 5.187 -3.825 -11.517 1.00 95.81 80 ILE A CA 1
ATOM 626 C C . ILE A 1 80 ? 4.848 -2.554 -10.755 1.00 95.81 80 ILE A C 1
ATOM 628 O O . ILE A 1 80 ? 5.378 -1.480 -11.031 1.00 95.81 80 ILE A O 1
ATOM 632 N N . GLY A 1 81 ? 3.950 -2.681 -9.784 1.00 94.69 81 GLY A N 1
ATOM 633 C CA . GLY A 1 81 ? 3.505 -1.583 -8.944 1.00 94.69 81 GLY A CA 1
ATOM 634 C C . GLY A 1 81 ? 4.416 -1.379 -7.746 1.00 94.69 81 GLY A C 1
ATOM 635 O O . GLY A 1 81 ? 4.783 -2.333 -7.059 1.00 94.69 81 GLY A O 1
ATOM 636 N N . LEU A 1 82 ? 4.716 -0.119 -7.455 1.00 94.81 82 LEU A N 1
ATOM 637 C CA . LEU A 1 82 ? 5.410 0.311 -6.253 1.00 94.81 82 LEU A CA 1
ATOM 638 C C . LEU A 1 82 ? 4.533 1.317 -5.504 1.00 94.81 82 LEU A C 1
ATOM 640 O O . LEU A 1 82 ? 4.354 2.451 -5.940 1.00 94.81 82 LEU A O 1
ATOM 644 N N . ALA A 1 83 ? 3.985 0.906 -4.365 1.00 93.25 83 ALA A N 1
ATOM 645 C CA . ALA A 1 83 ? 3.171 1.765 -3.509 1.00 93.25 83 ALA A CA 1
ATOM 646 C C . ALA A 1 83 ? 3.825 1.872 -2.133 1.00 93.25 83 ALA A C 1
ATOM 648 O O . ALA A 1 83 ? 3.489 1.145 -1.195 1.00 93.25 83 ALA A O 1
ATOM 649 N N . ILE A 1 84 ? 4.814 2.750 -2.037 1.00 90.06 84 ILE A N 1
ATOM 650 C CA . ILE A 1 84 ? 5.655 2.923 -0.854 1.00 90.06 84 ILE A CA 1
ATOM 651 C C . ILE A 1 84 ? 5.441 4.290 -0.232 1.00 90.06 84 ILE A C 1
ATOM 653 O O . ILE A 1 84 ? 5.003 5.234 -0.887 1.00 90.06 84 ILE A O 1
ATOM 657 N N . ARG A 1 85 ? 5.796 4.376 1.042 1.00 84.94 85 ARG A N 1
ATOM 658 C CA . ARG A 1 85 ? 5.729 5.595 1.828 1.00 84.94 85 ARG A CA 1
ATOM 659 C C . ARG A 1 85 ? 7.020 5.758 2.605 1.00 84.94 85 ARG A C 1
ATOM 661 O O . ARG A 1 85 ? 7.564 4.768 3.092 1.00 84.94 85 ARG A O 1
ATOM 668 N N . GLU A 1 86 ? 7.472 7.001 2.718 1.00 80.00 86 GLU A N 1
ATOM 669 C CA . GLU A 1 86 ? 8.572 7.362 3.606 1.00 80.00 86 GLU A CA 1
ATOM 670 C C . GLU A 1 86 ? 8.221 6.932 5.035 1.00 80.00 86 GLU A C 1
ATOM 672 O O . GLU A 1 86 ? 7.109 7.173 5.521 1.00 80.00 86 GLU A O 1
ATOM 677 N N . TRP A 1 87 ? 9.145 6.228 5.681 1.00 75.81 87 TRP A N 1
ATOM 678 C CA . TRP A 1 87 ? 8.922 5.726 7.024 1.00 75.81 87 TRP A CA 1
ATOM 679 C C . TRP A 1 87 ? 9.323 6.795 8.035 1.00 75.81 87 TRP A C 1
ATOM 681 O O . TRP A 1 87 ? 10.352 7.450 7.910 1.00 75.81 87 TRP A O 1
ATOM 691 N N . VAL A 1 88 ? 8.509 6.977 9.071 1.00 73.88 88 VAL A N 1
ATOM 692 C CA . VAL A 1 88 ? 8.918 7.805 10.205 1.00 73.88 88 VAL A CA 1
ATOM 693 C C . VAL A 1 88 ? 9.731 6.914 11.126 1.00 73.88 88 VAL A C 1
ATOM 695 O O . VAL A 1 88 ? 9.223 5.903 11.606 1.00 73.88 88 VAL A O 1
ATOM 698 N N . TYR A 1 89 ? 10.981 7.290 11.378 1.00 78.31 89 TYR A N 1
ATOM 699 C CA . TYR A 1 89 ? 11.898 6.566 12.254 1.00 78.31 89 TYR A CA 1
ATOM 700 C C . TYR A 1 89 ? 11.964 7.238 13.639 1.00 78.31 89 TYR A C 1
ATOM 702 O O . TYR A 1 89 ? 12.893 7.997 13.901 1.00 78.31 89 TYR A O 1
ATOM 710 N N . PRO A 1 90 ? 10.986 7.010 14.544 1.00 68.44 90 PRO A N 1
ATOM 711 C CA . PRO A 1 90 ? 10.890 7.739 15.813 1.00 68.44 90 PRO A CA 1
ATOM 712 C C . PRO A 1 90 ? 11.998 7.394 16.816 1.00 68.44 90 PRO A C 1
ATOM 714 O O . PRO A 1 90 ? 12.226 8.162 17.742 1.00 68.44 90 PRO A O 1
ATOM 717 N N . ASN A 1 91 ? 12.664 6.248 16.642 1.00 77.69 91 ASN A N 1
ATOM 718 C CA . ASN A 1 91 ? 13.702 5.750 17.549 1.00 77.69 91 ASN A CA 1
ATOM 719 C C . ASN A 1 91 ? 15.117 5.855 16.955 1.00 77.69 91 ASN A C 1
ATOM 721 O O . ASN A 1 91 ? 16.063 5.379 17.576 1.00 77.69 91 ASN A O 1
ATOM 725 N N . GLU A 1 92 ? 15.264 6.436 15.762 1.00 77.25 92 GLU A N 1
ATOM 726 C CA . GLU A 1 92 ? 16.567 6.615 15.118 1.00 77.25 92 GLU A CA 1
ATOM 727 C C . GLU A 1 92 ? 17.142 7.987 15.458 1.00 77.25 92 GLU A C 1
ATOM 729 O O . GLU A 1 92 ? 16.443 9.001 15.409 1.00 77.25 92 GLU A O 1
ATOM 734 N N . SER A 1 93 ? 18.436 8.023 15.774 1.00 76.94 93 SER A N 1
ATOM 735 C CA . SER A 1 93 ? 19.158 9.269 16.048 1.00 76.94 93 SER A CA 1
ATOM 736 C C . SER A 1 93 ? 19.339 10.131 14.795 1.00 76.94 93 SER A C 1
ATOM 738 O O . SER A 1 93 ? 19.432 11.351 14.906 1.00 76.94 93 SER A O 1
ATOM 740 N N . ASP A 1 94 ? 19.350 9.507 13.613 1.00 84.06 94 ASP A N 1
ATOM 741 C CA . ASP A 1 94 ? 19.431 10.169 12.311 1.00 84.06 94 ASP A CA 1
ATOM 742 C C . ASP A 1 94 ? 18.367 9.609 11.352 1.00 84.06 94 ASP A C 1
ATOM 744 O O . ASP A 1 94 ? 18.599 8.703 10.545 1.00 84.06 94 ASP A O 1
ATOM 748 N N . SER A 1 95 ? 17.163 10.168 11.452 1.00 81.12 95 SER A N 1
ATOM 749 C CA . SER A 1 95 ? 16.029 9.818 10.591 1.00 81.12 95 SER A CA 1
ATOM 750 C C . SER A 1 95 ? 16.282 10.125 9.110 1.00 81.12 95 SER A C 1
ATOM 752 O O . SER A 1 95 ? 15.763 9.420 8.244 1.00 81.12 95 SER A O 1
ATOM 754 N N . SER A 1 96 ? 17.120 11.122 8.802 1.00 83.25 96 SER A N 1
ATOM 755 C CA . SER A 1 96 ? 17.481 11.486 7.427 1.00 83.25 96 SER A CA 1
ATOM 756 C C . SER A 1 96 ? 18.335 10.402 6.774 1.00 83.25 96 SER A C 1
ATOM 758 O O . SER A 1 96 ? 18.089 10.010 5.628 1.00 83.25 96 SER A O 1
ATOM 760 N N . LYS A 1 97 ? 19.313 9.859 7.507 1.00 86.38 97 LYS A N 1
ATOM 761 C CA . LYS A 1 97 ? 20.110 8.724 7.034 1.00 86.38 97 LYS A CA 1
ATOM 762 C C . LYS A 1 97 ? 19.244 7.484 6.814 1.00 86.38 97 LYS A C 1
ATOM 764 O O . LYS A 1 97 ? 19.318 6.893 5.741 1.00 86.38 97 LYS A O 1
ATOM 769 N N . ALA A 1 98 ? 18.376 7.143 7.768 1.00 85.44 98 ALA A N 1
ATOM 770 C CA . ALA A 1 98 ? 17.487 5.986 7.646 1.00 85.44 98 ALA A CA 1
ATOM 771 C C . ALA A 1 98 ? 16.555 6.088 6.421 1.00 85.44 98 ALA A C 1
ATOM 773 O O . ALA A 1 98 ? 16.412 5.125 5.663 1.00 85.44 98 ALA A O 1
ATOM 774 N N . ASN A 1 99 ? 15.991 7.274 6.162 1.00 85.38 99 ASN A N 1
ATOM 775 C CA . ASN A 1 99 ? 15.199 7.529 4.955 1.00 85.38 99 ASN A CA 1
ATOM 776 C C . ASN A 1 99 ? 16.029 7.394 3.671 1.00 85.38 99 ASN A C 1
ATOM 778 O O . ASN A 1 99 ? 15.569 6.795 2.697 1.00 85.38 99 ASN A O 1
ATOM 782 N N . ASN A 1 100 ? 17.262 7.906 3.655 1.00 89.19 100 ASN A N 1
ATOM 783 C CA . ASN A 1 100 ? 18.150 7.757 2.503 1.00 89.19 100 ASN A CA 1
ATOM 784 C C . ASN A 1 100 ? 18.518 6.294 2.229 1.00 89.19 100 ASN A C 1
ATOM 786 O O . ASN A 1 100 ? 18.503 5.882 1.067 1.00 89.19 100 ASN A O 1
ATOM 790 N N . ASP A 1 101 ? 18.797 5.509 3.268 1.00 90.50 101 ASP A N 1
ATOM 791 C CA . ASP A 1 101 ? 19.099 4.080 3.153 1.00 90.50 101 ASP A CA 1
ATOM 792 C C . ASP A 1 101 ? 17.893 3.302 2.609 1.00 90.50 101 ASP A C 1
ATOM 794 O O . ASP A 1 101 ? 18.044 2.478 1.703 1.00 90.50 101 ASP A O 1
ATOM 798 N N . PHE A 1 102 ? 16.681 3.624 3.073 1.00 90.25 102 PHE A N 1
ATOM 799 C CA . PHE A 1 102 ? 15.442 3.074 2.522 1.00 90.25 102 PHE A CA 1
ATOM 800 C C . PHE A 1 102 ? 15.273 3.409 1.035 1.00 90.25 102 PHE A C 1
ATOM 802 O O . PHE A 1 102 ? 15.047 2.512 0.221 1.00 90.25 102 PHE A O 1
ATOM 809 N N . ILE A 1 103 ? 15.442 4.678 0.651 1.00 92.06 103 ILE A N 1
ATOM 810 C CA . ILE A 1 103 ? 15.357 5.112 -0.752 1.00 92.06 103 ILE A CA 1
ATOM 811 C C . ILE A 1 103 ? 16.385 4.374 -1.614 1.00 92.06 103 ILE A C 1
ATOM 813 O O . ILE A 1 103 ? 16.054 3.914 -2.707 1.00 92.06 103 ILE A O 1
ATOM 817 N N . ASN A 1 104 ? 17.624 4.243 -1.135 1.00 93.81 104 ASN A N 1
ATOM 818 C CA . ASN A 1 104 ? 18.688 3.549 -1.857 1.00 93.81 104 ASN A CA 1
ATOM 819 C C . ASN A 1 104 ? 18.354 2.060 -2.039 1.00 93.81 104 ASN A C 1
ATOM 821 O O . ASN A 1 104 ? 18.469 1.545 -3.149 1.00 93.81 104 ASN A O 1
ATOM 825 N N . MET A 1 105 ? 17.872 1.387 -0.989 1.00 93.62 105 MET A N 1
ATOM 826 C CA . MET A 1 105 ? 17.432 -0.010 -1.059 1.00 93.62 105 MET A CA 1
ATOM 827 C C . MET A 1 105 ? 16.316 -0.198 -2.091 1.00 93.62 105 MET A C 1
ATOM 829 O O . MET A 1 105 ? 16.407 -1.077 -2.947 1.00 93.62 105 MET A O 1
ATOM 833 N N . ILE A 1 106 ? 15.279 0.642 -2.041 1.00 94.06 106 ILE A N 1
ATOM 834 C CA . ILE A 1 106 ? 14.176 0.589 -3.001 1.00 94.06 106 ILE A CA 1
ATOM 835 C C . ILE A 1 106 ? 14.679 0.837 -4.423 1.00 94.06 106 ILE A C 1
ATOM 837 O O . ILE A 1 106 ? 14.277 0.120 -5.333 1.00 94.06 106 ILE A O 1
ATOM 841 N N . THR A 1 107 ? 15.574 1.807 -4.620 1.00 95.31 107 THR A N 1
ATOM 842 C CA . THR A 1 107 ? 16.136 2.111 -5.945 1.00 95.31 107 THR A CA 1
ATOM 843 C C . THR A 1 107 ? 16.881 0.902 -6.513 1.00 95.31 107 THR A C 1
ATOM 845 O O . THR A 1 107 ? 16.654 0.536 -7.662 1.00 95.31 107 THR A O 1
ATOM 848 N N . ILE A 1 108 ? 17.689 0.215 -5.697 1.00 95.44 108 ILE A N 1
ATOM 849 C CA . ILE A 1 108 ? 18.387 -1.018 -6.099 1.00 95.44 108 ILE A CA 1
ATOM 850 C C . ILE A 1 108 ? 17.389 -2.113 -6.495 1.00 95.44 108 ILE A C 1
ATOM 852 O O . ILE A 1 108 ? 17.583 -2.790 -7.504 1.00 95.44 108 ILE A O 1
ATOM 856 N N . ILE A 1 109 ? 16.317 -2.294 -5.718 1.00 93.94 109 ILE A N 1
ATOM 857 C CA . ILE A 1 109 ? 15.272 -3.283 -6.016 1.00 93.94 109 ILE A CA 1
ATOM 858 C C . ILE A 1 109 ? 14.579 -2.951 -7.343 1.00 93.94 109 ILE A C 1
ATOM 860 O O . ILE A 1 109 ? 14.414 -3.832 -8.181 1.00 93.94 109 ILE A O 1
ATOM 864 N N . VAL A 1 110 ? 14.202 -1.688 -7.549 1.00 94.69 110 VAL A N 1
ATOM 865 C CA . VAL A 1 110 ? 13.558 -1.190 -8.774 1.00 94.69 110 VAL A CA 1
ATOM 866 C C . VAL A 1 110 ? 14.452 -1.402 -9.997 1.00 94.69 110 VAL A C 1
ATOM 868 O O . VAL A 1 110 ? 13.991 -1.933 -11.009 1.00 94.69 110 VAL A O 1
ATOM 871 N N . ASP A 1 111 ? 15.733 -1.052 -9.901 1.00 95.50 111 ASP A N 1
ATOM 872 C CA . ASP A 1 111 ? 16.697 -1.227 -10.989 1.00 95.50 111 ASP A CA 1
ATOM 873 C C . ASP A 1 111 ? 16.901 -2.703 -11.323 1.00 95.50 111 ASP A C 1
ATOM 875 O O . ASP A 1 111 ? 16.838 -3.087 -12.490 1.00 95.50 111 ASP A O 1
ATOM 879 N N . LYS A 1 112 ? 17.064 -3.545 -10.301 1.00 95.19 112 LYS A N 1
ATOM 880 C CA . LYS A 1 112 ? 17.257 -4.981 -10.490 1.00 95.19 112 LYS A CA 1
ATOM 881 C C . LYS A 1 112 ? 16.031 -5.646 -11.109 1.00 95.19 112 LYS A C 1
ATOM 883 O O . LYS A 1 112 ? 16.157 -6.370 -12.085 1.00 95.19 112 LYS A O 1
ATOM 888 N N . ILE A 1 113 ? 14.841 -5.364 -10.586 1.00 93.81 113 ILE A N 1
ATOM 889 C CA . ILE A 1 113 ? 13.592 -5.936 -11.099 1.00 93.81 113 ILE A CA 1
ATOM 890 C C . ILE A 1 113 ? 13.322 -5.472 -12.534 1.00 93.81 113 ILE A C 1
ATOM 892 O O . ILE A 1 113 ? 12.935 -6.281 -13.376 1.00 93.81 113 ILE A O 1
ATOM 896 N N . SER A 1 114 ? 13.513 -4.181 -12.823 1.00 94.56 114 SER A N 1
ATOM 897 C CA . SER A 1 114 ? 13.297 -3.650 -14.175 1.00 94.56 114 SER A CA 1
ATOM 898 C C . SER A 1 114 ? 14.256 -4.255 -15.200 1.00 94.56 114 SER A C 1
ATOM 900 O O . SER A 1 114 ? 13.834 -4.508 -16.327 1.00 94.56 114 SER A O 1
ATOM 902 N N . ALA A 1 115 ? 15.509 -4.521 -14.816 1.00 93.94 115 ALA A N 1
ATOM 903 C CA . ALA A 1 115 ? 16.497 -5.167 -15.674 1.00 93.94 115 ALA A CA 1
ATOM 904 C C . ALA A 1 115 ? 16.234 -6.673 -15.840 1.00 93.94 115 ALA A C 1
ATOM 906 O O . ALA A 1 115 ? 16.134 -7.151 -16.967 1.00 93.94 115 ALA A O 1
ATOM 907 N N . ASP A 1 116 ? 16.078 -7.406 -14.734 1.00 94.56 116 ASP A N 1
ATOM 908 C CA . ASP A 1 116 ? 15.966 -8.871 -14.733 1.00 94.56 116 ASP A CA 1
ATOM 909 C C . ASP A 1 116 ? 14.674 -9.358 -15.413 1.00 94.56 116 ASP A C 1
ATOM 911 O O . ASP A 1 116 ? 14.655 -10.435 -16.008 1.00 94.56 116 ASP A O 1
ATOM 915 N N . LEU A 1 117 ? 13.588 -8.579 -15.322 1.00 93.12 117 LEU A N 1
ATOM 916 C CA . LEU A 1 117 ? 12.269 -8.944 -15.858 1.00 93.12 117 LEU A CA 1
ATOM 917 C C . LEU A 1 117 ? 11.860 -8.145 -17.101 1.00 93.12 117 LEU A C 1
ATOM 919 O O . LEU A 1 117 ? 10.721 -8.281 -17.547 1.00 93.12 117 LEU A O 1
ATOM 923 N N . ASP A 1 118 ? 12.735 -7.278 -17.624 1.00 94.44 118 ASP A N 1
ATOM 924 C CA . ASP A 1 118 ? 12.407 -6.327 -18.701 1.00 94.44 118 ASP A CA 1
ATOM 925 C C . ASP A 1 118 ? 11.134 -5.497 -18.397 1.00 94.44 118 ASP A C 1
ATOM 927 O O . ASP A 1 118 ? 10.373 -5.099 -19.279 1.00 94.44 118 ASP A O 1
ATOM 931 N N . ALA A 1 119 ? 10.878 -5.236 -17.112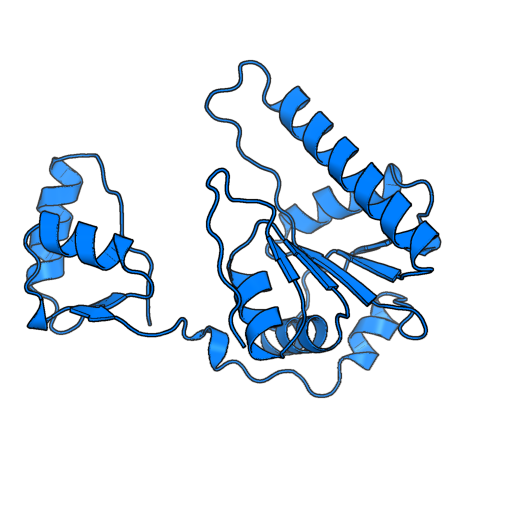 1.00 95.50 119 ALA A N 1
ATOM 932 C CA . ALA A 1 119 ? 9.599 -4.742 -16.615 1.00 95.50 119 ALA A CA 1
ATOM 933 C C . ALA A 1 119 ? 9.497 -3.209 -16.616 1.00 95.50 119 ALA A C 1
ATOM 935 O O . ALA A 1 119 ? 10.489 -2.485 -16.497 1.00 95.50 119 ALA A O 1
ATOM 936 N N . THR A 1 120 ? 8.266 -2.701 -16.697 1.00 96.56 120 THR A N 1
ATOM 937 C CA . THR A 1 120 ? 7.939 -1.303 -16.398 1.00 96.56 120 THR A CA 1
ATOM 938 C C . THR A 1 120 ? 7.489 -1.184 -14.948 1.00 96.56 120 THR A C 1
ATOM 940 O O . THR A 1 120 ? 6.562 -1.859 -14.505 1.00 96.56 120 THR A O 1
ATOM 943 N N . ILE A 1 121 ? 8.153 -0.305 -14.201 1.00 96.56 121 ILE A N 1
ATOM 944 C CA . ILE A 1 121 ? 7.853 -0.025 -12.801 1.00 96.56 121 ILE A CA 1
ATOM 945 C C . ILE A 1 121 ? 6.960 1.211 -12.734 1.00 96.56 121 ILE A C 1
ATOM 947 O O . ILE A 1 121 ? 7.337 2.280 -13.219 1.00 96.56 121 ILE A O 1
ATOM 951 N N . ILE A 1 122 ? 5.793 1.086 -12.105 1.00 95.44 122 ILE A N 1
ATOM 952 C CA . ILE A 1 122 ? 4.880 2.201 -11.862 1.00 95.44 122 ILE A CA 1
ATOM 953 C C . ILE A 1 122 ? 4.763 2.496 -10.372 1.00 95.44 122 ILE A C 1
ATOM 955 O O . ILE A 1 122 ? 4.329 1.670 -9.574 1.00 95.44 122 ILE A O 1
ATOM 959 N N . ILE A 1 123 ? 5.136 3.710 -9.991 1.00 94.38 123 ILE A N 1
ATOM 960 C CA . ILE A 1 123 ? 4.986 4.229 -8.641 1.00 94.38 123 ILE A CA 1
ATOM 961 C C . ILE A 1 123 ? 3.574 4.800 -8.518 1.00 94.38 123 ILE A C 1
ATOM 963 O O . ILE A 1 123 ? 3.203 5.733 -9.238 1.00 94.38 123 ILE A O 1
ATOM 967 N N . ILE A 1 124 ? 2.784 4.208 -7.623 1.00 93.44 124 ILE A N 1
ATOM 968 C CA . ILE A 1 124 ? 1.370 4.526 -7.419 1.00 93.44 124 ILE A CA 1
ATOM 969 C C . ILE A 1 124 ? 1.240 5.242 -6.067 1.00 93.44 124 ILE A C 1
ATOM 971 O O . ILE A 1 124 ? 1.230 4.576 -5.025 1.00 93.44 124 ILE A O 1
ATOM 975 N N . PRO A 1 125 ? 1.158 6.584 -6.046 1.00 90.44 125 PRO A N 1
ATOM 976 C CA . PRO A 1 125 ? 1.066 7.329 -4.799 1.00 90.44 125 PRO A CA 1
ATOM 977 C C . PRO A 1 125 ? -0.267 7.059 -4.097 1.00 90.44 125 PRO A C 1
ATOM 979 O O . PRO A 1 125 ? -1.332 7.061 -4.716 1.00 90.44 125 PRO A O 1
ATOM 982 N N . THR A 1 126 ? -0.215 6.858 -2.782 1.00 84.56 126 THR A N 1
ATOM 983 C CA . THR A 1 126 ? -1.410 6.759 -1.928 1.00 84.56 126 THR A CA 1
ATOM 984 C C . THR A 1 126 ? -1.812 8.110 -1.350 1.00 84.56 126 THR A C 1
ATOM 986 O O . THR A 1 126 ? -2.982 8.333 -1.045 1.00 84.56 126 THR A O 1
ATOM 989 N N . ILE A 1 127 ? -0.843 9.016 -1.230 1.00 85.94 127 ILE A N 1
ATOM 990 C CA . ILE A 1 127 ? -1.017 10.414 -0.850 1.00 85.94 127 ILE A CA 1
ATOM 991 C C . ILE A 1 127 ? -0.107 11.309 -1.705 1.00 85.94 127 ILE A C 1
ATOM 993 O O . ILE A 1 127 ? 0.872 10.819 -2.268 1.00 85.94 127 ILE A O 1
ATOM 997 N N . PRO A 1 128 ? -0.370 12.626 -1.790 1.00 84.56 128 PRO A N 1
ATOM 998 C CA . PRO A 1 128 ? 0.415 13.521 -2.642 1.00 84.56 128 PRO A CA 1
ATOM 999 C C . PRO A 1 128 ? 1.927 13.516 -2.368 1.00 84.56 128 PRO A C 1
ATOM 1001 O O . PRO A 1 128 ? 2.706 13.612 -3.309 1.00 84.56 128 PRO A O 1
ATOM 1004 N N . SER A 1 129 ? 2.363 13.358 -1.112 1.00 83.69 129 SER A N 1
ATOM 1005 C CA . SER A 1 129 ? 3.795 13.334 -0.771 1.00 83.69 129 SER A CA 1
ATOM 1006 C C . SER A 1 129 ? 4.543 12.117 -1.326 1.00 83.69 129 SER A C 1
ATOM 1008 O O . SER A 1 129 ? 5.756 12.193 -1.503 1.00 83.69 129 SER A O 1
ATOM 1010 N N . ASP A 1 130 ? 3.845 11.020 -1.642 1.00 88.56 130 ASP A N 1
ATOM 1011 C CA . ASP A 1 130 ? 4.462 9.817 -2.218 1.00 88.56 130 ASP A CA 1
ATOM 1012 C C . ASP A 1 130 ? 5.001 10.087 -3.640 1.00 88.56 130 ASP A C 1
ATOM 1014 O O . ASP A 1 130 ? 5.907 9.395 -4.102 1.00 88.56 130 ASP A O 1
ATOM 1018 N N . ILE A 1 131 ? 4.491 11.124 -4.325 1.00 90.56 131 ILE A N 1
ATOM 1019 C CA . ILE A 1 131 ? 4.983 11.554 -5.644 1.00 90.56 131 ILE A CA 1
ATOM 1020 C C . ILE A 1 131 ? 6.435 12.021 -5.540 1.00 90.56 131 ILE A C 1
ATOM 1022 O O . ILE A 1 131 ? 7.274 11.570 -6.315 1.00 90.56 131 ILE A O 1
ATOM 1026 N N . ASN A 1 132 ? 6.751 12.856 -4.544 1.00 90.69 132 ASN A N 1
ATOM 1027 C CA . ASN A 1 132 ? 8.105 13.378 -4.339 1.00 90.69 132 ASN A CA 1
ATOM 1028 C C . ASN A 1 132 ? 9.106 12.241 -4.100 1.00 90.69 132 ASN A C 1
ATOM 1030 O O . ASN A 1 132 ? 10.196 12.234 -4.669 1.00 90.69 132 ASN A O 1
ATOM 1034 N N . LEU A 1 133 ? 8.718 11.250 -3.293 1.00 90.00 133 LEU A N 1
ATOM 1035 C CA . LEU A 1 133 ? 9.522 10.052 -3.059 1.00 90.00 133 LEU A CA 1
ATOM 1036 C C . LEU A 1 133 ? 9.759 9.280 -4.364 1.00 90.00 133 LEU A C 1
ATOM 1038 O O . LEU A 1 133 ? 10.885 8.873 -4.654 1.00 90.00 133 LEU A O 1
ATOM 1042 N N . GLY A 1 134 ? 8.712 9.118 -5.172 1.00 92.12 134 GLY A N 1
ATOM 1043 C CA . GLY A 1 134 ? 8.811 8.475 -6.475 1.00 92.12 134 GLY A CA 1
ATOM 1044 C C . GLY A 1 134 ? 9.738 9.209 -7.445 1.00 92.12 134 GLY A C 1
ATOM 1045 O O . GLY A 1 134 ? 10.546 8.574 -8.119 1.00 92.12 134 GLY A O 1
ATOM 1046 N N . GLU A 1 135 ? 9.691 10.540 -7.477 1.00 93.19 135 GLU A N 1
ATOM 1047 C CA . GLU A 1 135 ? 10.604 11.352 -8.286 1.00 93.19 135 GLU A CA 1
ATOM 1048 C C . GLU A 1 135 ? 12.064 11.206 -7.843 1.00 93.19 135 GLU A C 1
ATOM 1050 O O . GLU A 1 135 ? 12.958 11.135 -8.688 1.00 93.19 135 GLU A O 1
ATOM 1055 N N . ILE A 1 136 ? 12.325 11.123 -6.534 1.00 93.94 136 ILE A N 1
ATOM 1056 C CA . ILE A 1 136 ? 13.674 10.874 -6.008 1.00 93.94 136 ILE A CA 1
ATOM 1057 C C . ILE A 1 136 ? 14.189 9.508 -6.481 1.00 93.94 136 ILE A C 1
ATOM 1059 O O . ILE A 1 136 ? 15.337 9.410 -6.916 1.00 93.94 136 ILE A O 1
ATOM 1063 N N . ILE A 1 137 ? 13.346 8.472 -6.441 1.00 94.38 137 ILE A N 1
ATOM 1064 C CA . ILE A 1 137 ? 13.702 7.127 -6.917 1.00 94.38 137 ILE A CA 1
ATOM 1065 C C . ILE A 1 137 ? 13.985 7.139 -8.418 1.00 94.38 137 ILE A C 1
ATOM 1067 O O . ILE A 1 137 ? 15.003 6.596 -8.835 1.00 94.38 137 ILE A O 1
ATOM 1071 N N . ILE A 1 138 ? 13.153 7.808 -9.227 1.00 95.00 138 ILE A N 1
ATOM 1072 C CA . ILE A 1 138 ? 13.411 7.963 -10.668 1.00 95.00 138 ILE A CA 1
ATOM 1073 C C . ILE A 1 138 ? 14.777 8.612 -10.901 1.00 95.00 138 ILE A C 1
ATOM 1075 O O . ILE A 1 138 ? 15.554 8.110 -11.703 1.00 95.00 138 ILE A O 1
ATOM 1079 N N . ARG A 1 139 ? 15.103 9.703 -10.197 1.00 95.75 139 ARG A N 1
ATOM 1080 C CA . ARG A 1 139 ? 16.384 10.410 -10.386 1.00 95.75 139 ARG A CA 1
ATOM 1081 C C . ARG A 1 139 ? 17.599 9.563 -10.007 1.00 95.75 139 ARG A C 1
ATOM 1083 O O . ARG A 1 139 ? 18.653 9.732 -10.614 1.00 95.75 139 ARG A O 1
ATOM 1090 N N . LYS A 1 140 ? 17.468 8.693 -9.002 1.00 95.50 140 LYS A N 1
ATOM 1091 C CA . LYS A 1 140 ? 18.542 7.794 -8.548 1.00 95.50 140 LYS A CA 1
ATOM 1092 C C . LYS A 1 140 ? 18.640 6.502 -9.366 1.00 95.50 140 LYS A C 1
ATOM 1094 O O . LYS A 1 140 ? 19.699 5.884 -9.368 1.00 95.50 140 LYS A O 1
ATOM 1099 N N . SER A 1 141 ? 17.557 6.094 -10.021 1.00 94.44 141 SER A N 1
ATOM 1100 C CA . SER A 1 141 ? 17.488 4.878 -10.829 1.00 94.44 141 SER A CA 1
ATOM 1101 C C . SER A 1 141 ? 18.409 4.963 -12.045 1.00 94.44 141 SER A C 1
ATOM 1103 O O . SER A 1 141 ? 18.477 5.981 -12.740 1.00 94.44 141 SER A O 1
ATOM 1105 N N . THR A 1 142 ? 19.088 3.856 -12.336 1.00 93.69 142 THR A N 1
ATOM 1106 C CA . THR A 1 142 ? 19.871 3.674 -13.567 1.00 93.69 142 THR A CA 1
ATOM 1107 C C . THR A 1 142 ? 18.984 3.387 -14.787 1.00 93.69 142 THR A C 1
ATOM 1109 O O . THR A 1 142 ? 19.407 3.610 -15.919 1.00 93.69 142 THR A O 1
ATOM 1112 N N . ASN A 1 143 ? 17.723 2.991 -14.568 1.00 89.56 143 ASN A N 1
ATOM 1113 C CA . ASN A 1 143 ? 16.740 2.616 -15.589 1.00 89.56 143 ASN A CA 1
ATOM 1114 C C . ASN A 1 143 ? 15.567 3.614 -15.686 1.00 89.56 143 ASN A C 1
ATOM 1116 O O . ASN A 1 143 ? 14.400 3.224 -15.764 1.00 89.56 143 ASN A O 1
ATOM 1120 N N . GLN A 1 144 ? 15.858 4.918 -15.727 1.00 90.19 144 GLN A N 1
ATOM 1121 C CA . GLN A 1 144 ? 14.849 5.995 -15.662 1.00 90.19 144 GLN A CA 1
ATOM 1122 C C . GLN A 1 144 ? 13.722 5.885 -16.704 1.00 90.19 144 GLN A C 1
ATOM 1124 O O . GLN A 1 144 ? 12.590 6.295 -16.453 1.00 90.19 144 GLN A O 1
ATOM 1129 N N . SER A 1 145 ? 13.996 5.319 -17.884 1.00 90.00 145 SER A N 1
ATOM 1130 C CA . SER A 1 145 ? 12.982 5.128 -18.929 1.00 90.00 145 SER A CA 1
ATOM 1131 C C . SER A 1 145 ? 11.887 4.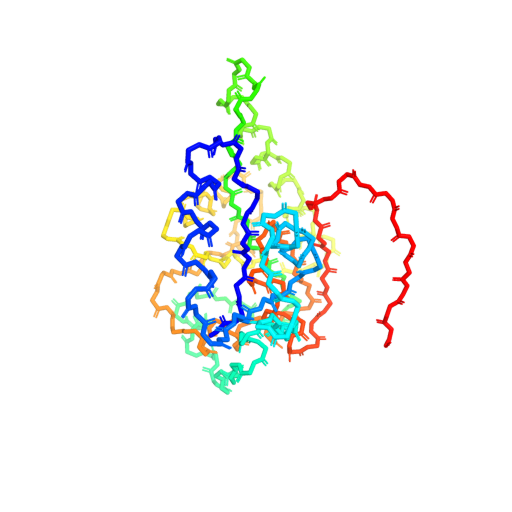130 -18.530 1.00 90.00 145 SER A C 1
ATOM 1133 O O . SER A 1 145 ? 10.756 4.261 -19.007 1.00 90.00 145 SER A O 1
ATOM 1135 N N . ARG A 1 146 ? 12.199 3.183 -17.635 1.00 92.44 146 ARG A N 1
ATOM 1136 C CA . ARG A 1 146 ? 11.315 2.098 -17.177 1.00 92.44 146 ARG A CA 1
ATOM 1137 C C . ARG A 1 146 ? 10.589 2.396 -15.873 1.00 92.44 146 ARG A C 1
ATOM 1139 O O . ARG A 1 146 ? 9.672 1.656 -15.534 1.00 92.44 146 ARG A O 1
ATOM 1146 N N . VAL A 1 147 ? 10.970 3.450 -15.156 1.00 94.75 147 VAL A N 1
ATOM 1147 C CA . VAL A 1 147 ? 10.346 3.840 -13.886 1.00 94.75 147 VAL A CA 1
ATOM 1148 C C . VAL A 1 147 ? 9.461 5.061 -14.115 1.00 94.75 147 VAL A C 1
ATOM 1150 O O . VAL A 1 147 ? 9.924 6.097 -14.588 1.00 94.75 147 VAL A O 1
ATOM 1153 N N . LYS A 1 148 ? 8.171 4.945 -13.799 1.00 94.88 148 LYS A N 1
ATOM 1154 C CA . LYS A 1 148 ? 7.175 6.013 -13.971 1.00 94.88 148 LYS A CA 1
ATOM 1155 C C . LYS A 1 148 ? 6.473 6.303 -12.655 1.00 94.88 148 LYS A C 1
ATOM 1157 O O . LYS A 1 148 ? 6.215 5.388 -11.885 1.00 94.88 148 LYS A O 1
ATOM 1162 N N . VAL A 1 149 ? 6.112 7.560 -12.419 1.00 93.12 149 VAL A N 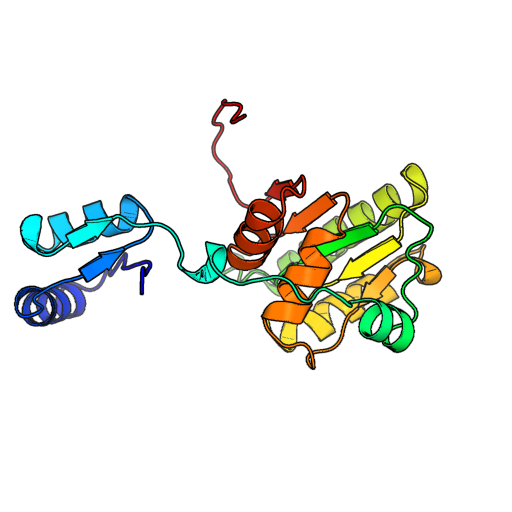1
ATOM 1163 C CA . VAL A 1 149 ? 5.251 7.965 -11.299 1.00 93.12 149 VAL A CA 1
ATOM 1164 C C . VAL A 1 149 ? 3.914 8.411 -11.864 1.00 93.12 149 VAL A C 1
ATOM 1166 O O . VAL A 1 149 ? 3.862 9.254 -12.759 1.00 93.12 149 VAL A O 1
ATOM 1169 N N . ILE A 1 150 ? 2.831 7.842 -11.343 1.00 90.44 150 ILE A N 1
ATOM 1170 C CA . ILE A 1 150 ? 1.474 8.272 -11.679 1.00 90.44 150 ILE A CA 1
ATOM 1171 C C . ILE A 1 150 ? 1.122 9.472 -10.794 1.00 90.44 150 ILE A C 1
ATOM 1173 O O . ILE A 1 150 ? 1.312 9.419 -9.585 1.00 90.44 150 ILE A O 1
ATOM 1177 N N . GLY A 1 151 ? 0.592 10.555 -11.364 1.00 79.31 151 GLY A N 1
ATOM 1178 C CA . GLY A 1 151 ? 0.161 11.722 -10.582 1.00 79.31 151 GLY A CA 1
ATOM 1179 C C . GLY A 1 151 ? -1.151 11.529 -9.803 1.00 79.31 151 GLY A C 1
ATOM 1180 O O . GLY A 1 151 ? -1.874 10.548 -9.973 1.00 79.31 151 GLY A O 1
ATOM 1181 N N . SER A 1 152 ? -1.496 12.521 -8.975 1.00 69.75 152 SER A N 1
ATOM 1182 C CA . SER A 1 152 ? -2.559 12.487 -7.948 1.00 69.75 152 SER A CA 1
ATOM 1183 C C . SER A 1 152 ? -4.011 12.596 -8.445 1.00 69.75 152 SER A C 1
ATOM 1185 O O . SER A 1 152 ? -4.923 12.751 -7.638 1.00 69.75 152 SER A O 1
ATOM 1187 N N . LEU A 1 153 ? -4.259 12.527 -9.753 1.00 63.53 153 LEU A N 1
ATOM 1188 C CA . LEU A 1 153 ? -5.570 12.841 -10.343 1.00 63.53 153 LEU A CA 1
ATOM 1189 C C . LEU A 1 153 ? -6.484 11.622 -10.559 1.00 63.53 153 LEU A C 1
ATOM 1191 O O . LEU A 1 153 ? -7.459 11.734 -11.295 1.00 63.53 153 LEU A O 1
ATOM 1195 N N . ASN A 1 154 ? -6.181 10.470 -9.959 1.00 79.88 154 ASN A N 1
ATOM 1196 C CA . ASN A 1 154 ? -6.953 9.247 -10.189 1.00 79.88 154 ASN A CA 1
ATOM 1197 C C . ASN A 1 154 ? -8.060 9.073 -9.146 1.00 79.88 154 ASN A C 1
ATOM 1199 O O . ASN A 1 154 ? -7.846 9.214 -7.941 1.00 79.88 154 ASN A O 1
ATOM 1203 N N . THR A 1 155 ? -9.240 8.686 -9.609 1.00 88.44 155 THR A N 1
ATOM 1204 C CA . THR A 1 155 ? -10.346 8.238 -8.765 1.00 88.44 155 THR A CA 1
ATOM 1205 C C . THR A 1 155 ? -10.034 6.876 -8.127 1.00 88.44 155 THR A C 1
ATOM 1207 O O . THR A 1 155 ? -9.255 6.094 -8.677 1.00 88.44 155 THR A O 1
ATOM 1210 N N . PRO A 1 156 ? -10.681 6.504 -7.006 1.00 87.88 156 PRO A N 1
ATOM 1211 C CA . PRO A 1 156 ? -10.473 5.192 -6.387 1.00 87.88 156 PRO A CA 1
ATOM 1212 C C . PRO A 1 156 ? -10.695 4.009 -7.341 1.00 87.88 156 PRO A C 1
ATOM 1214 O O . PRO A 1 156 ? -9.969 3.025 -7.272 1.00 87.88 156 PRO A O 1
ATOM 1217 N N . ARG A 1 157 ? -11.661 4.109 -8.265 1.00 90.31 157 ARG A N 1
ATOM 1218 C CA . ARG A 1 157 ? -11.927 3.057 -9.260 1.00 90.31 157 ARG A CA 1
ATOM 1219 C C . ARG A 1 157 ? -10.794 2.931 -10.273 1.00 90.31 157 ARG A C 1
ATOM 1221 O O . ARG A 1 157 ? -10.404 1.823 -10.622 1.00 90.31 157 ARG A O 1
ATOM 1228 N N . GLU A 1 158 ? -10.251 4.055 -10.731 1.00 90.94 158 GLU A N 1
ATOM 1229 C CA . GLU A 1 158 ? -9.082 4.077 -11.615 1.00 90.94 158 GLU A CA 1
ATOM 1230 C C . GLU A 1 158 ? -7.856 3.481 -10.927 1.00 90.94 158 GLU A C 1
ATOM 1232 O O . GLU A 1 158 ? -7.171 2.655 -11.519 1.00 90.94 158 GLU A O 1
ATOM 1237 N N . VAL A 1 159 ? -7.635 3.822 -9.656 1.00 90.69 159 VAL A N 1
ATOM 1238 C CA . VAL A 1 159 ? -6.564 3.240 -8.840 1.00 90.69 159 VAL A CA 1
ATOM 1239 C C . VAL A 1 159 ? -6.715 1.720 -8.733 1.00 90.69 159 VAL A C 1
ATOM 1241 O O . VAL A 1 159 ? -5.760 1.000 -9.007 1.00 90.69 159 VAL A O 1
ATOM 1244 N N . VAL A 1 160 ? -7.909 1.214 -8.405 1.00 91.31 160 VAL A N 1
ATOM 1245 C CA . VAL A 1 160 ? -8.178 -0.237 -8.365 1.00 91.31 160 VAL A CA 1
ATOM 1246 C C . VAL A 1 160 ? -7.967 -0.884 -9.738 1.00 91.31 160 VAL A C 1
ATOM 1248 O O . VAL A 1 160 ? -7.360 -1.947 -9.818 1.00 91.31 160 VAL A O 1
ATOM 1251 N N . GLY A 1 161 ? -8.394 -0.222 -10.819 1.00 90.94 161 GLY A N 1
ATOM 1252 C CA . GLY A 1 161 ? -8.151 -0.682 -12.188 1.00 90.94 161 GLY A CA 1
ATOM 1253 C C . GLY A 1 161 ? -6.660 -0.819 -12.502 1.00 90.94 161 GLY A C 1
ATOM 1254 O O . GLY A 1 161 ? -6.254 -1.821 -13.078 1.00 90.94 161 GLY A O 1
ATOM 1255 N N . ILE A 1 162 ? -5.830 0.138 -12.068 1.00 92.19 162 ILE A N 1
ATOM 1256 C CA . ILE A 1 162 ? -4.369 0.061 -12.226 1.00 92.19 162 ILE A CA 1
ATOM 1257 C C . ILE A 1 162 ? -3.813 -1.149 -11.471 1.00 92.19 162 ILE A C 1
ATOM 1259 O O . ILE A 1 162 ? -3.055 -1.919 -12.055 1.00 92.19 162 ILE A O 1
ATOM 1263 N N . TYR A 1 163 ? -4.204 -1.340 -10.203 1.00 92.38 163 TYR A N 1
ATOM 1264 C CA . TYR A 1 163 ? -3.761 -2.488 -9.402 1.00 92.38 163 TYR A CA 1
ATOM 1265 C C . TYR A 1 163 ? -4.161 -3.833 -10.023 1.00 92.38 163 TYR A C 1
ATOM 1267 O O . TYR A 1 163 ? -3.405 -4.793 -9.910 1.00 92.38 163 TYR A O 1
ATOM 1275 N N . GLY A 1 164 ? -5.305 -3.901 -10.709 1.00 90.06 164 GLY A N 1
ATOM 1276 C CA . GLY A 1 164 ? -5.763 -5.110 -11.396 1.00 90.06 164 GLY A CA 1
ATOM 1277 C C . GLY A 1 164 ? -5.018 -5.459 -12.685 1.00 90.06 164 GLY A C 1
ATOM 1278 O O . GLY A 1 164 ? -5.214 -6.548 -13.208 1.00 90.06 164 GLY A O 1
ATOM 1279 N N . GLN A 1 165 ? -4.174 -4.565 -13.203 1.00 90.88 165 GLN A N 1
ATOM 1280 C CA . GLN A 1 165 ? -3.331 -4.822 -14.379 1.00 90.88 165 GLN A CA 1
ATOM 1281 C C . GLN A 1 165 ? -1.868 -5.114 -14.008 1.00 90.88 165 GLN A C 1
ATOM 1283 O O . GLN A 1 165 ? -1.034 -5.308 -14.888 1.00 90.88 165 GLN A O 1
ATOM 1288 N N . LEU A 1 166 ? -1.530 -5.109 -12.716 1.00 93.00 166 LEU A N 1
ATOM 1289 C CA . LEU A 1 166 ? -0.175 -5.392 -12.256 1.00 93.00 166 LEU A CA 1
ATOM 1290 C C . LEU A 1 166 ? 0.140 -6.889 -12.338 1.00 93.00 166 LEU A C 1
ATOM 1292 O O . LEU A 1 166 ? -0.689 -7.738 -12.019 1.00 93.00 166 LEU A O 1
ATOM 1296 N N . ASN A 1 167 ? 1.387 -7.209 -12.672 1.00 93.75 167 ASN A N 1
ATOM 1297 C CA . ASN A 1 167 ? 1.944 -8.553 -12.527 1.00 93.75 167 ASN A CA 1
ATOM 1298 C C . ASN A 1 167 ? 2.501 -8.790 -11.116 1.00 93.75 167 ASN A C 1
ATOM 1300 O O . ASN A 1 167 ? 2.492 -9.917 -10.624 1.00 93.75 167 ASN A O 1
ATOM 1304 N N . LEU A 1 168 ? 2.998 -7.730 -10.472 1.00 92.75 168 LEU A N 1
ATOM 1305 C CA . LEU A 1 168 ? 3.535 -7.760 -9.115 1.00 92.75 168 LEU A CA 1
ATOM 1306 C C . LEU A 1 168 ? 3.298 -6.416 -8.425 1.00 92.75 168 LEU A C 1
ATOM 1308 O O . LEU A 1 168 ? 3.525 -5.363 -9.020 1.00 92.75 168 LEU A O 1
ATOM 1312 N N . LEU A 1 169 ? 2.918 -6.451 -7.149 1.00 94.19 169 LEU A N 1
ATOM 1313 C CA . LEU A 1 169 ? 2.906 -5.278 -6.274 1.00 94.19 169 LEU A CA 1
ATOM 1314 C C . LEU A 1 169 ? 3.961 -5.396 -5.164 1.00 94.19 169 LEU A C 1
ATOM 1316 O O . LEU A 1 169 ? 3.997 -6.385 -4.427 1.00 94.19 169 LEU A O 1
ATOM 1320 N N . ILE A 1 170 ? 4.749 -4.332 -5.000 1.00 93.38 170 ILE A N 1
ATOM 1321 C CA . ILE A 1 170 ? 5.601 -4.069 -3.838 1.00 93.38 170 ILE A CA 1
ATOM 1322 C C . ILE A 1 170 ? 5.000 -2.884 -3.080 1.00 93.38 170 ILE A C 1
ATOM 1324 O O . ILE A 1 170 ? 4.856 -1.786 -3.622 1.00 93.38 170 ILE A O 1
ATOM 1328 N N . THR A 1 171 ? 4.628 -3.087 -1.818 1.00 91.38 171 THR A N 1
ATOM 1329 C CA . THR A 1 171 ? 4.001 -2.028 -1.022 1.00 91.38 171 THR A CA 1
ATOM 1330 C C . THR A 1 171 ? 4.361 -2.109 0.454 1.00 91.38 171 THR A C 1
ATOM 1332 O O . THR A 1 171 ? 4.599 -3.189 0.991 1.00 91.38 171 THR A O 1
ATOM 1335 N N . THR A 1 172 ? 4.377 -0.946 1.108 1.00 88.38 172 THR A N 1
ATOM 1336 C CA . THR A 1 172 ? 4.415 -0.808 2.574 1.00 88.38 172 THR A CA 1
ATOM 1337 C C . THR A 1 172 ? 3.061 -0.379 3.153 1.00 88.38 172 THR A C 1
ATOM 1339 O O . THR A 1 172 ? 2.911 -0.263 4.367 1.00 88.38 172 THR A O 1
ATOM 1342 N N . ASN A 1 173 ? 2.061 -0.140 2.297 1.00 84.69 173 ASN A N 1
ATOM 1343 C CA . ASN A 1 173 ? 0.758 0.399 2.665 1.00 84.69 173 ASN A CA 1
ATOM 1344 C C . ASN A 1 173 ? -0.341 -0.668 2.537 1.00 84.69 173 ASN A C 1
ATOM 1346 O O . 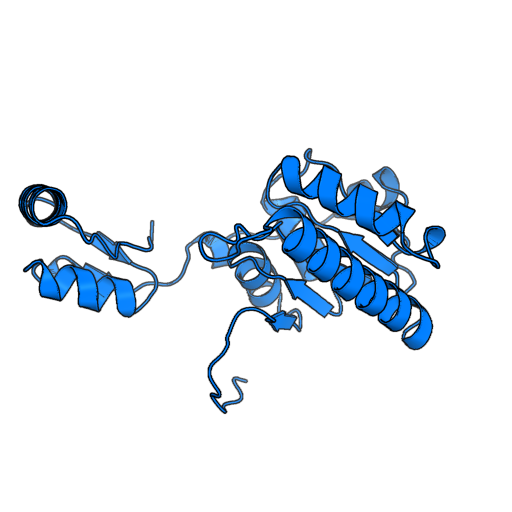ASN A 1 173 ? -0.411 -1.424 1.571 1.00 84.69 173 ASN A O 1
ATOM 1350 N N . PHE A 1 174 ? -1.281 -0.663 3.484 1.00 86.94 174 PHE A N 1
ATOM 1351 C CA . PHE A 1 174 ? -2.364 -1.651 3.530 1.00 86.94 174 PHE A CA 1
ATOM 1352 C C . PHE A 1 174 ? -3.391 -1.523 2.388 1.00 86.94 174 PHE A C 1
ATOM 1354 O O . PHE A 1 174 ? -3.861 -2.526 1.865 1.00 86.94 174 PHE A O 1
ATOM 1361 N N . HIS A 1 175 ? -3.772 -0.309 1.977 1.00 89.19 175 HIS A N 1
ATOM 1362 C CA . HIS A 1 175 ? -4.810 -0.143 0.947 1.00 89.19 175 HIS A CA 1
ATOM 1363 C C . HIS A 1 175 ? -4.381 -0.617 -0.455 1.00 89.19 175 HIS A C 1
ATOM 1365 O O . HIS A 1 175 ? -5.163 -1.344 -1.063 1.00 89.19 175 HIS A O 1
ATOM 1371 N N . PRO A 1 176 ? -3.166 -0.305 -0.954 1.00 90.31 176 PRO A N 1
ATOM 1372 C CA . PRO A 1 176 ? -2.626 -0.921 -2.170 1.00 90.31 176 PRO A CA 1
ATOM 1373 C C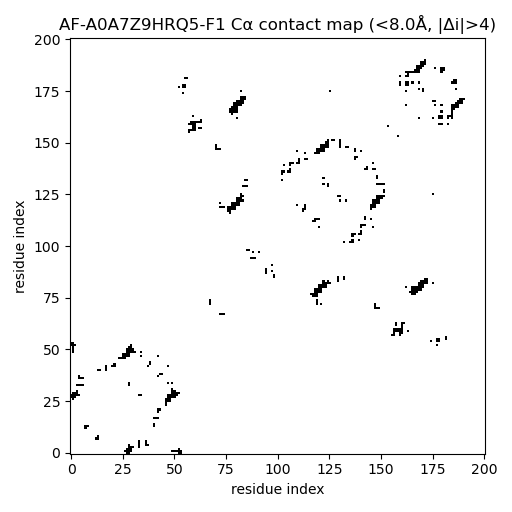 . PRO A 1 176 ? -2.721 -2.446 -2.172 1.00 90.31 176 PRO A C 1
ATOM 1375 O O . PRO A 1 176 ? -3.161 -3.039 -3.152 1.00 90.31 176 PRO A O 1
ATOM 1378 N N . LEU A 1 177 ? -2.379 -3.069 -1.041 1.00 89.94 177 LEU A N 1
ATOM 1379 C CA . LEU A 1 177 ? -2.471 -4.511 -0.853 1.00 89.94 177 LEU A CA 1
ATOM 1380 C C . LEU A 1 177 ? -3.914 -5.016 -1.004 1.00 89.94 177 LEU A C 1
ATOM 1382 O O . LEU A 1 177 ? -4.162 -5.954 -1.758 1.00 89.94 177 LEU A O 1
ATOM 1386 N N . VAL A 1 178 ? -4.876 -4.378 -0.333 1.00 89.38 178 VAL A N 1
ATOM 1387 C CA . VAL A 1 178 ? -6.304 -4.713 -0.470 1.00 89.38 178 VAL A CA 1
ATOM 1388 C C . VAL A 1 178 ? -6.782 -4.565 -1.917 1.00 89.38 178 VAL A C 1
ATOM 1390 O O . VAL A 1 178 ? -7.474 -5.453 -2.409 1.00 89.38 178 VAL A O 1
ATOM 1393 N N . PHE A 1 179 ? -6.400 -3.486 -2.607 1.00 90.75 179 PHE A N 1
ATOM 1394 C CA . PHE A 1 179 ? -6.789 -3.258 -4.001 1.00 90.75 179 PHE A CA 1
ATOM 1395 C C . PHE A 1 179 ? -6.196 -4.304 -4.944 1.00 90.75 179 PHE A C 1
ATOM 1397 O O . PHE A 1 179 ? -6.925 -4.862 -5.748 1.00 90.75 179 PHE A O 1
ATOM 1404 N N . ALA A 1 180 ? -4.908 -4.626 -4.829 1.00 89.44 180 ALA A N 1
ATOM 1405 C CA . ALA A 1 180 ? -4.295 -5.683 -5.634 1.00 89.44 180 ALA A CA 1
ATOM 1406 C C . ALA A 1 180 ? -4.939 -7.052 -5.371 1.00 89.44 180 ALA A C 1
ATOM 1408 O O . ALA A 1 180 ? -5.239 -7.793 -6.306 1.00 89.44 180 ALA A O 1
ATOM 1409 N N . THR A 1 181 ? -5.218 -7.361 -4.102 1.00 87.81 181 THR A N 1
ATOM 1410 C CA . THR A 1 181 ? -5.807 -8.648 -3.706 1.00 87.81 181 THR A CA 1
ATOM 1411 C C . THR A 1 181 ? -7.237 -8.792 -4.219 1.00 87.81 181 THR A C 1
ATOM 1413 O O . THR A 1 181 ? -7.607 -9.861 -4.694 1.00 87.81 181 THR A O 1
ATOM 1416 N N . SER A 1 182 ? -8.040 -7.720 -4.181 1.00 87.88 182 SER A N 1
ATOM 1417 C CA . SER A 1 182 ? -9.412 -7.752 -4.707 1.00 87.88 182 SER A CA 1
ATOM 1418 C C . SER A 1 182 ? -9.471 -7.987 -6.219 1.00 87.88 182 SER A C 1
ATOM 1420 O O . SER A 1 182 ? -10.519 -8.381 -6.722 1.00 87.88 182 SER A O 1
ATOM 1422 N N . GLN A 1 183 ? -8.361 -7.768 -6.931 1.00 85.88 183 GLN A N 1
ATOM 1423 C CA . GLN A 1 183 ? -8.230 -8.006 -8.370 1.00 85.88 183 GLN A CA 1
ATOM 1424 C C . GLN A 1 183 ? -7.483 -9.308 -8.717 1.00 85.88 183 GLN A C 1
ATOM 1426 O O . GLN A 1 183 ? -7.294 -9.598 -9.894 1.00 85.88 183 GLN A O 1
ATOM 1431 N N . GLY A 1 184 ? -7.041 -10.095 -7.728 1.00 75.38 184 GLY A N 1
ATOM 1432 C CA . GLY A 1 184 ? -6.277 -11.327 -7.968 1.00 75.38 184 GLY A CA 1
ATOM 1433 C C . GLY A 1 184 ? -4.811 -11.113 -8.378 1.00 75.38 184 GLY A C 1
ATOM 1434 O O . GLY A 1 184 ? -4.184 -12.032 -8.901 1.00 75.38 184 GLY A O 1
ATOM 1435 N N . CYS A 1 185 ? -4.243 -9.925 -8.144 1.00 70.06 185 CYS A N 1
ATOM 1436 C CA . CYS A 1 185 ? -2.828 -9.646 -8.399 1.00 70.06 185 CYS A CA 1
ATOM 1437 C C . CYS A 1 185 ? -1.928 -10.293 -7.328 1.00 70.06 185 CYS A C 1
ATOM 1439 O O . CYS A 1 185 ? -2.217 -10.222 -6.133 1.00 70.06 185 CYS A O 1
ATOM 1441 N N . SER A 1 186 ? -0.791 -10.863 -7.742 1.00 58.72 186 SER A N 1
ATOM 1442 C CA . SER A 1 186 ? 0.250 -11.372 -6.830 1.00 58.72 186 SER A CA 1
ATOM 1443 C C . SER A 1 186 ? 1.043 -10.220 -6.181 1.00 58.72 186 SER A C 1
ATOM 1445 O O . SER A 1 186 ? 1.321 -9.212 -6.833 1.00 58.72 186 SER A O 1
ATOM 1447 N N . PHE A 1 187 ? 1.428 -10.332 -4.903 1.00 53.78 187 PHE A N 1
ATOM 1448 C CA . PHE A 1 187 ? 2.123 -9.259 -4.166 1.00 53.78 187 PHE A CA 1
ATOM 1449 C C . PHE A 1 187 ? 3.143 -9.786 -3.142 1.00 53.78 187 PHE A C 1
ATOM 1451 O O . PHE A 1 187 ? 2.980 -10.875 -2.597 1.00 53.78 187 PHE A O 1
ATOM 1458 N N . ASN A 1 188 ? 4.161 -8.972 -2.830 1.00 45.38 188 ASN A N 1
ATOM 1459 C CA . ASN A 1 188 ? 5.098 -9.182 -1.719 1.00 45.38 188 ASN A CA 1
ATOM 1460 C C . ASN A 1 188 ? 4.997 -8.007 -0.730 1.00 45.38 188 ASN A C 1
ATOM 1462 O O . ASN A 1 188 ? 5.177 -6.850 -1.112 1.00 45.38 188 ASN A O 1
ATOM 1466 N N . ASN A 1 189 ? 4.720 -8.293 0.546 1.00 41.44 189 ASN A N 1
ATOM 1467 C CA . ASN A 1 189 ? 4.639 -7.279 1.603 1.00 41.44 189 ASN A CA 1
ATOM 1468 C C . ASN A 1 189 ? 5.939 -7.254 2.428 1.00 41.44 189 ASN A C 1
ATOM 1470 O O . ASN A 1 189 ? 6.254 -8.230 3.106 1.00 41.44 189 ASN A O 1
ATOM 1474 N N . ALA A 1 190 ? 6.682 -6.143 2.385 1.00 42.97 190 ALA A N 1
ATOM 1475 C CA . ALA A 1 190 ? 7.969 -5.996 3.076 1.00 42.97 190 ALA A CA 1
ATOM 1476 C C . ALA A 1 190 ? 7.847 -5.487 4.530 1.00 42.97 190 ALA A C 1
ATOM 1478 O O . ALA A 1 190 ? 8.847 -5.406 5.241 1.00 42.97 190 ALA A O 1
ATOM 1479 N N . SER A 1 191 ? 6.640 -5.159 5.009 1.00 38.75 191 SER A N 1
ATOM 1480 C CA . SER A 1 191 ? 6.427 -4.627 6.362 1.00 38.75 191 SER A CA 1
ATOM 1481 C C . SER A 1 191 ? 5.930 -5.704 7.337 1.00 38.75 191 SER A C 1
ATOM 1483 O O . SER A 1 191 ? 4.765 -5.705 7.735 1.00 38.75 191 SER A O 1
ATOM 1485 N N . SER A 1 192 ? 6.784 -6.660 7.716 1.00 34.50 192 SER A N 1
ATOM 1486 C CA . SER A 1 192 ? 6.484 -7.593 8.815 1.00 34.50 192 SER A CA 1
ATOM 1487 C C . SER A 1 192 ? 7.730 -8.361 9.267 1.00 34.50 192 SER A C 1
ATOM 1489 O O . SER A 1 192 ? 8.107 -9.370 8.675 1.00 34.50 192 SER A O 1
ATOM 1491 N N . ASN A 1 193 ? 8.327 -7.934 10.380 1.00 36.38 193 ASN A N 1
ATOM 1492 C CA . ASN A 1 193 ? 9.340 -8.708 11.093 1.00 36.38 193 ASN A CA 1
ATOM 1493 C C . ASN A 1 193 ? 8.648 -9.714 12.043 1.00 36.38 193 ASN A C 1
ATOM 1495 O O . ASN A 1 193 ? 8.625 -9.520 13.256 1.00 36.38 193 ASN A O 1
ATOM 1499 N N . ARG A 1 194 ? 8.001 -10.753 11.485 1.00 31.83 194 ARG A N 1
ATOM 1500 C CA . ARG A 1 194 ? 7.613 -12.015 12.161 1.00 31.83 194 ARG A CA 1
ATOM 1501 C C . ARG A 1 194 ? 7.453 -13.138 11.122 1.00 31.83 194 ARG A C 1
ATOM 1503 O O . ARG A 1 194 ? 6.814 -12.903 10.098 1.00 31.83 194 ARG A O 1
ATOM 1510 N N . PRO A 1 195 ? 7.943 -14.365 11.381 1.00 32.72 195 PRO A N 1
ATOM 1511 C CA . PRO A 1 195 ? 7.771 -15.479 10.460 1.00 32.72 195 PRO A CA 1
ATOM 1512 C C . PRO A 1 195 ? 6.374 -16.076 10.647 1.00 32.72 195 PRO A C 1
ATOM 1514 O O . PRO A 1 195 ? 6.030 -16.505 11.748 1.00 32.72 195 PRO A O 1
ATOM 1517 N N . LYS A 1 196 ? 5.564 -16.137 9.586 1.00 31.52 196 LYS A N 1
ATOM 1518 C CA . LYS A 1 196 ? 4.399 -17.030 9.540 1.00 31.52 196 LYS A CA 1
ATOM 1519 C C . LYS A 1 196 ? 4.240 -17.647 8.155 1.00 31.52 196 LYS A C 1
ATOM 1521 O O . LYS A 1 196 ? 3.796 -17.004 7.212 1.00 31.52 196 LYS A O 1
ATOM 1526 N N . ASN A 1 197 ? 4.578 -18.934 8.093 1.00 33.88 197 ASN A N 1
ATOM 1527 C CA . ASN A 1 197 ? 4.045 -19.892 7.134 1.00 33.88 197 ASN A CA 1
ATOM 1528 C C . ASN A 1 197 ? 2.514 -19.785 7.087 1.00 33.88 197 ASN A C 1
ATOM 1530 O O . ASN A 1 197 ? 1.881 -20.086 8.096 1.00 33.88 197 ASN A O 1
ATOM 1534 N N . HIS A 1 198 ? 1.928 -19.466 5.937 1.00 32.28 198 HIS A N 1
ATOM 1535 C CA . HIS A 1 198 ? 1.003 -20.372 5.244 1.00 32.28 198 HIS A CA 1
ATOM 1536 C C . HIS A 1 198 ? 0.490 -19.761 3.940 1.00 32.28 198 HIS A C 1
ATOM 1538 O O . HIS A 1 198 ? 0.196 -18.573 3.851 1.00 32.28 198 HIS A O 1
ATOM 1544 N N . ARG A 1 199 ? 0.386 -20.646 2.947 1.00 28.72 199 ARG A N 1
ATOM 1545 C CA . ARG A 1 199 ? -0.311 -20.459 1.676 1.00 28.72 199 ARG A CA 1
ATOM 1546 C C . ARG A 1 199 ? -1.773 -20.104 1.936 1.00 28.72 199 ARG A C 1
ATOM 1548 O O . ARG A 1 199 ? -2.381 -20.702 2.820 1.00 28.72 199 ARG A O 1
ATOM 1555 N N . ILE A 1 200 ? -2.339 -19.229 1.112 1.00 29.36 200 ILE A N 1
ATOM 1556 C CA . ILE A 1 200 ? -3.786 -19.159 0.913 1.00 29.36 200 ILE A CA 1
ATOM 1557 C C . ILE A 1 200 ? -4.012 -19.150 -0.600 1.00 29.36 200 ILE A C 1
ATOM 1559 O O . ILE A 1 200 ? -3.710 -18.166 -1.274 1.00 29.36 200 ILE A O 1
ATOM 1563 N N . CYS A 1 201 ? -4.427 -20.315 -1.101 1.00 34.94 201 CYS A N 1
ATOM 1564 C CA . CYS A 1 201 ? -5.349 -20.424 -2.225 1.00 34.94 201 CYS A CA 1
ATOM 1565 C C . CYS A 1 201 ? -6.764 -20.209 -1.682 1.00 34.94 201 CYS A C 1
ATOM 1567 O O . CYS A 1 201 ? -6.982 -20.584 -0.504 1.00 34.94 201 CYS A O 1
#